Protein AF-W1X0I1-F1 (afdb_monomer)

Solvent-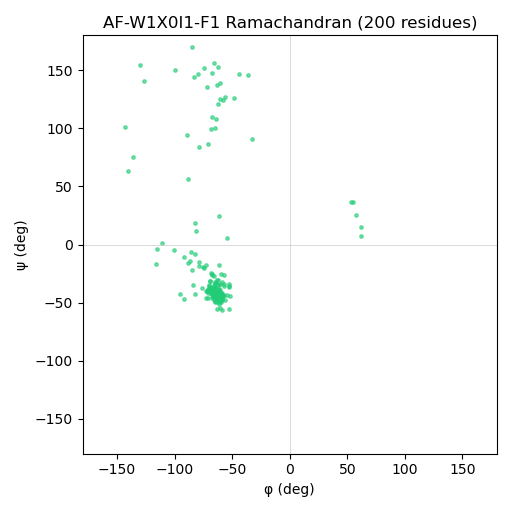accessible surface area (backbone atoms only — not comparable to full-atom values): 11164 Å² total; per-residue (Å²): 122,63,86,81,68,80,55,56,65,70,57,54,51,52,52,50,51,50,52,52,50,53,52,52,51,55,48,55,78,78,44,67,83,75,52,57,61,56,50,55,54,53,53,51,69,68,66,51,61,56,69,51,46,54,48,14,52,53,26,43,74,71,71,36,46,71,63,9,49,55,34,40,52,53,44,51,53,52,52,50,53,50,53,52,51,49,53,54,54,42,67,80,52,81,70,84,76,99,80,83,74,85,46,71,88,67,73,93,43,72,65,55,47,53,49,26,23,51,50,5,28,52,38,26,55,73,71,68,49,61,76,86,49,31,64,59,21,12,52,40,4,32,52,31,43,50,48,23,49,50,34,36,68,78,66,65,39,54,67,74,55,18,37,50,51,22,50,50,54,50,52,58,52,36,60,59,50,20,67,77,69,75,48,68,44,66,75,45,46,57,29,12,47,55,49,52,56,88,58,97,80,80

Secondary structure (DSSP, 8-state):
-GGGT---HHHHHHHHHHHHHHHHHHHHTTS-TTHHHHHHHHHHHHHS-HHHHHHHHHHHHTT-HHHHHHHHHHHHHHHHHHHHHHHHHHHHS-PPPS--------S--HHHHHHHHHHHHHHHHHTT--GGGHHHHHHHHHHHHHHHHHHHHTS---HHHHHHHHHHHHHHHHHHHHHHHTS-HHHHHHHHHHTTS--S--

Sequence (202 aa):
LSVRFGCNEYVGIAIGGFAAMVSAYGFYSHIEQASLVYVLVCCTLFMIPGVPLINAVIDTINNHILSGITRAIRTILIVGSMTLGMAMALYFSPMPAFSFVDIKPHVLSVEQIIGSFMAAASFAVLFNAPVRLLLSIGIGGVLCVFIRNLLAVEFGFSIPGATFVGAAVMSVIYVKVSTWLRTSSTIIIVPSAIALMPGILY

Foldseek 3Di:
DCVPPVDDPVVVVVVVVVVVVVVLVVVCVPDDPVVNVLVLQVVLVVQQPPVLQVVLVVCVVVVVPVSSVVSVVVSCVSNVVSVVVVVVVCVVPPDDDPPDDPLDLDDDDPVLLVVQLVQLLVLLVVVVHPPVCSNVLSVLSSQLVNQLSCCCPVVVDDLVVSLVVSLVVSLVVLVVVCVVVVHDSCSRSVSSSVSSPDGSND

Structure (mmCIF, N/CA/C/O backbone):
data_AF-W1X0I1-F1
#
_entry.id   AF-W1X0I1-F1
#
loop_
_atom_site.group_PDB
_atom_site.id
_atom_site.type_symbol
_atom_site.label_atom_id
_atom_site.label_alt_id
_atom_site.label_comp_id
_atom_site.label_asym_id
_atom_site.label_entity_id
_atom_site.label_seq_id
_atom_site.pdbx_PDB_ins_code
_atom_site.Cartn_x
_atom_site.Cartn_y
_atom_site.Cartn_z
_atom_site.occupancy
_atom_site.B_iso_or_equiv
_atom_site.auth_seq_id
_atom_site.auth_comp_id
_atom_site.auth_asym_id
_atom_site.auth_atom_id
_atom_site.pdbx_PDB_model_num
ATOM 1 N N . LEU A 1 1 ? -9.968 -13.217 10.690 1.00 46.06 1 LEU A N 1
ATOM 2 C CA . LEU A 1 1 ? -9.602 -14.656 10.624 1.00 46.06 1 LEU A CA 1
ATOM 3 C C . LEU A 1 1 ? -8.875 -15.171 11.881 1.00 46.06 1 LEU A C 1
ATOM 5 O O . LEU A 1 1 ? -9.034 -16.341 12.195 1.00 46.06 1 LEU A O 1
ATOM 9 N N . SER A 1 2 ? -8.162 -14.312 12.622 1.00 38.12 2 SER A N 1
ATOM 10 C CA . SER A 1 2 ? -7.366 -14.634 13.828 1.00 38.12 2 SER A CA 1
ATOM 11 C C . SER A 1 2 ? -8.148 -15.309 14.981 1.00 38.12 2 SER A C 1
ATOM 13 O O . SER A 1 2 ? -7.671 -16.253 15.597 1.00 38.12 2 SER A O 1
ATOM 15 N N . VAL A 1 3 ? -9.419 -14.943 15.200 1.00 43.59 3 VAL A N 1
ATOM 16 C CA . VAL A 1 3 ? -10.209 -15.441 16.353 1.00 43.59 3 VAL A CA 1
ATOM 17 C C . VAL A 1 3 ? -10.763 -16.868 16.170 1.00 43.59 3 VAL A C 1
ATOM 19 O O . VAL A 1 3 ? -11.117 -17.518 17.146 1.00 43.59 3 VAL A O 1
ATOM 22 N N . ARG A 1 4 ? -10.837 -17.401 14.939 1.00 47.56 4 ARG A N 1
ATOM 23 C CA . ARG A 1 4 ? -11.484 -18.708 14.675 1.00 47.56 4 ARG A CA 1
ATOM 24 C C . ARG A 1 4 ? -10.567 -19.929 14.804 1.00 47.56 4 ARG A C 1
ATOM 26 O O . ARG A 1 4 ? -11.092 -21.031 14.885 1.00 47.56 4 ARG A O 1
ATOM 33 N N . PHE A 1 5 ? -9.245 -19.749 14.814 1.00 49.59 5 PHE A N 1
ATOM 34 C CA . PHE A 1 5 ? -8.284 -20.863 14.766 1.00 49.59 5 PHE A CA 1
ATOM 35 C C . PHE A 1 5 ? -7.407 -21.022 16.015 1.00 49.59 5 PHE A C 1
ATOM 37 O O . PHE A 1 5 ? -6.636 -21.971 16.076 1.00 49.59 5 PHE A O 1
ATOM 44 N N . GLY A 1 6 ? -7.488 -20.130 17.009 1.00 55.84 6 GLY A N 1
ATOM 45 C CA . GLY A 1 6 ? -6.652 -20.224 18.217 1.00 55.84 6 GLY A CA 1
ATOM 46 C C . GLY A 1 6 ? -5.139 -20.117 17.961 1.00 55.84 6 GLY A C 1
ATOM 47 O O . GLY A 1 6 ? -4.347 -20.311 18.880 1.00 55.84 6 GLY A O 1
ATOM 48 N N . CYS A 1 7 ? -4.716 -19.802 16.732 1.00 55.75 7 CYS A N 1
ATOM 49 C CA . CYS A 1 7 ? -3.320 -19.538 16.414 1.00 55.75 7 CYS A CA 1
ATOM 50 C C . CYS A 1 7 ? -2.897 -18.195 17.002 1.00 55.75 7 CYS A C 1
ATOM 52 O O . CYS A 1 7 ? -3.587 -17.189 16.850 1.00 55.75 7 CYS A O 1
ATOM 54 N N . ASN A 1 8 ? -1.716 -18.182 17.618 1.00 72.75 8 ASN A N 1
ATOM 55 C CA . ASN A 1 8 ? -1.069 -16.957 18.052 1.00 72.75 8 ASN A CA 1
ATOM 56 C C . ASN A 1 8 ? -0.869 -16.024 16.841 1.00 72.75 8 ASN A C 1
ATOM 58 O O . ASN A 1 8 ? -0.264 -16.415 15.841 1.00 72.75 8 ASN A O 1
ATOM 62 N N . GLU A 1 9 ? -1.376 -14.797 16.937 1.00 61.88 9 GLU A N 1
ATOM 63 C CA . GLU A 1 9 ? -1.369 -13.799 15.863 1.00 61.88 9 GLU A CA 1
ATOM 64 C C . GLU A 1 9 ? 0.053 -13.510 15.355 1.00 61.88 9 GLU A C 1
ATOM 66 O O . GLU A 1 9 ? 0.272 -13.370 14.152 1.00 61.88 9 GLU A O 1
ATOM 71 N N . TYR A 1 10 ? 1.046 -13.567 16.249 1.00 65.44 10 TYR A N 1
ATOM 72 C CA . TYR A 1 10 ? 2.463 -13.440 15.900 1.00 65.44 10 TYR A CA 1
ATOM 73 C C . TYR A 1 10 ? 2.972 -14.584 15.009 1.00 65.44 10 TYR A C 1
ATOM 75 O O . TYR A 1 10 ? 3.743 -14.348 14.081 1.00 65.44 10 TYR A O 1
ATOM 83 N N . VAL A 1 11 ? 2.512 -15.817 15.250 1.00 71.69 11 VAL A N 1
ATOM 84 C CA . VAL A 1 11 ? 2.883 -16.993 14.443 1.00 71.69 11 VAL A CA 1
ATOM 85 C C . VAL A 1 11 ? 2.233 -16.914 13.063 1.00 71.69 11 VAL A C 1
ATOM 87 O O . VAL A 1 11 ? 2.878 -17.214 12.061 1.00 71.69 11 VAL A O 1
ATOM 90 N N . GLY A 1 12 ? 0.988 -16.433 12.989 1.00 71.94 12 GLY A N 1
ATOM 91 C CA . GLY A 1 12 ? 0.307 -16.185 11.717 1.00 71.94 12 GLY A CA 1
ATOM 92 C C . GLY A 1 12 ? 1.037 -15.158 10.846 1.00 71.94 12 GLY A C 1
ATOM 93 O O . GLY A 1 12 ? 1.216 -15.389 9.651 1.00 71.94 12 GLY A O 1
ATOM 94 N N . ILE A 1 13 ? 1.519 -14.063 11.445 1.00 70.62 13 ILE A N 1
ATOM 95 C CA . ILE A 1 13 ? 2.305 -13.041 10.737 1.00 70.62 13 ILE A CA 1
ATOM 96 C C . ILE A 1 13 ? 3.645 -13.616 10.256 1.00 70.62 13 ILE A C 1
ATOM 98 O O . ILE A 1 13 ? 4.029 -13.377 9.113 1.00 70.62 13 ILE A O 1
ATOM 102 N N . ALA A 1 14 ? 4.333 -14.410 11.084 1.00 70.94 14 ALA A N 1
ATOM 103 C CA . ALA A 1 14 ? 5.609 -15.025 10.717 1.00 70.94 14 ALA A CA 1
ATOM 104 C C . ALA A 1 14 ? 5.470 -16.015 9.546 1.00 70.94 14 ALA A C 1
ATOM 106 O O . ALA A 1 14 ? 6.240 -15.950 8.589 1.00 70.94 14 ALA A O 1
ATOM 107 N N . ILE A 1 15 ? 4.457 -16.889 9.580 1.00 77.75 15 ILE A N 1
ATOM 108 C CA . ILE A 1 15 ? 4.178 -17.844 8.496 1.00 77.75 15 ILE A 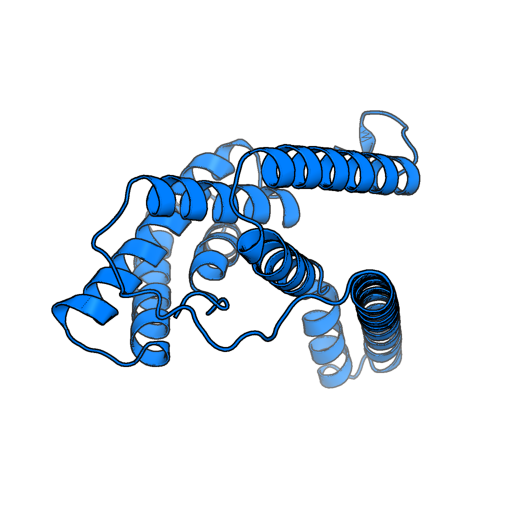CA 1
ATOM 109 C C . ILE A 1 15 ? 3.748 -17.104 7.224 1.00 77.75 15 ILE A C 1
ATOM 111 O O . ILE A 1 15 ? 4.208 -17.445 6.137 1.00 77.75 15 ILE A O 1
ATOM 115 N N . GLY A 1 16 ? 2.910 -16.071 7.353 1.00 76.06 16 GLY A N 1
ATOM 116 C CA . GLY A 1 16 ? 2.497 -15.234 6.227 1.00 76.06 16 GLY A CA 1
ATOM 117 C C . GLY A 1 16 ? 3.679 -14.522 5.566 1.00 76.06 16 GLY A C 1
ATOM 118 O O . GLY A 1 16 ? 3.803 -14.551 4.344 1.00 76.06 16 GLY A O 1
ATOM 119 N N . GLY A 1 17 ? 4.587 -13.955 6.366 1.00 71.62 17 GLY A N 1
ATOM 120 C CA . GLY A 1 17 ? 5.820 -13.339 5.877 1.00 71.62 17 GLY A CA 1
ATOM 121 C C . GLY A 1 17 ? 6.748 -14.344 5.191 1.00 71.62 17 GLY A C 1
ATOM 122 O O . GLY A 1 17 ? 7.262 -14.062 4.111 1.00 71.62 17 GLY A O 1
ATOM 123 N N . PHE A 1 18 ? 6.907 -15.543 5.759 1.00 74.38 18 PHE A N 1
ATOM 124 C CA . PHE A 1 18 ? 7.711 -16.605 5.151 1.00 74.38 18 PHE A CA 1
ATOM 125 C C . PHE A 1 18 ? 7.116 -17.090 3.821 1.00 74.38 18 PHE A C 1
ATOM 127 O O . PHE A 1 18 ? 7.829 -17.189 2.827 1.00 74.38 18 PHE A O 1
ATOM 134 N N . ALA A 1 19 ? 5.801 -17.314 3.761 1.00 80.00 19 ALA A N 1
ATOM 135 C CA . ALA A 1 19 ? 5.105 -17.689 2.531 1.00 80.00 19 ALA A CA 1
ATOM 136 C C . ALA A 1 19 ? 5.184 -16.590 1.453 1.00 80.00 19 ALA A C 1
ATOM 138 O O . ALA A 1 19 ? 5.388 -16.890 0.273 1.00 80.00 19 ALA A O 1
ATOM 139 N N . ALA A 1 20 ? 5.080 -15.317 1.848 1.00 72.81 20 ALA A N 1
ATOM 140 C CA . ALA A 1 20 ? 5.279 -14.180 0.951 1.00 72.81 20 ALA A CA 1
ATOM 141 C C . ALA A 1 20 ? 6.718 -14.132 0.409 1.00 72.81 20 ALA A C 1
ATOM 143 O O . ALA A 1 20 ? 6.921 -13.927 -0.784 1.00 72.81 20 ALA A O 1
ATOM 144 N N . MET A 1 21 ? 7.718 -14.403 1.252 1.00 71.19 21 MET A N 1
ATOM 145 C CA . MET A 1 21 ? 9.116 -14.428 0.824 1.00 71.19 21 MET A CA 1
ATOM 146 C C . MET A 1 21 ? 9.416 -15.601 -0.119 1.00 71.19 21 MET A C 1
ATOM 148 O O . MET A 1 21 ? 10.095 -15.424 -1.127 1.00 71.19 21 MET A O 1
ATOM 152 N N . VAL A 1 22 ? 8.877 -16.791 0.164 1.00 74.00 22 VAL A N 1
ATOM 153 C CA . VAL A 1 22 ? 9.040 -17.977 -0.693 1.00 74.00 22 VAL A CA 1
ATOM 154 C C . VAL A 1 22 ? 8.359 -17.778 -2.047 1.00 74.00 22 VAL A C 1
ATOM 156 O O . VAL A 1 22 ? 8.941 -18.110 -3.077 1.00 74.00 22 VAL A O 1
ATOM 159 N N . SER A 1 23 ? 7.156 -17.198 -2.072 1.00 72.62 23 SER A N 1
ATOM 160 C CA . SER A 1 23 ? 6.474 -16.875 -3.332 1.00 72.62 23 SER A CA 1
ATOM 161 C C . SER A 1 23 ? 7.215 -15.798 -4.129 1.00 72.62 23 SER A C 1
ATOM 163 O O . SER A 1 23 ? 7.391 -15.965 -5.335 1.00 72.62 23 SER A O 1
ATOM 165 N N . ALA A 1 24 ? 7.740 -14.758 -3.473 1.00 67.62 24 ALA A N 1
ATOM 166 C CA . ALA A 1 24 ? 8.581 -13.748 -4.117 1.00 67.62 24 ALA A CA 1
ATOM 167 C C . ALA A 1 24 ? 9.880 -14.344 -4.691 1.00 67.62 24 ALA A C 1
ATOM 169 O O . ALA A 1 24 ? 10.253 -14.039 -5.823 1.00 67.62 24 ALA A O 1
ATOM 170 N N . TYR A 1 25 ? 10.540 -15.244 -3.955 1.00 68.38 25 TYR A N 1
ATOM 171 C CA . TYR A 1 25 ? 11.727 -15.958 -4.432 1.00 68.38 25 TYR A CA 1
ATOM 172 C C . TYR A 1 25 ? 11.408 -16.906 -5.603 1.00 68.38 25 TYR A C 1
ATOM 174 O O . TYR A 1 25 ? 12.183 -17.012 -6.553 1.00 68.38 25 TYR A O 1
ATOM 182 N N . GLY A 1 26 ? 10.235 -17.546 -5.586 1.00 68.81 26 GLY A N 1
ATOM 183 C CA . GLY A 1 26 ? 9.734 -18.337 -6.710 1.00 68.81 26 GLY A CA 1
ATOM 184 C C . GLY A 1 26 ? 9.585 -17.496 -7.980 1.00 68.81 26 GLY A C 1
ATOM 185 O O . GLY A 1 26 ? 10.086 -17.888 -9.033 1.00 68.81 26 GLY A O 1
ATOM 186 N N . PHE A 1 27 ? 8.998 -16.303 -7.868 1.00 65.88 27 PHE A N 1
ATOM 187 C CA . PHE A 1 27 ? 8.897 -15.349 -8.978 1.00 65.88 27 PHE A CA 1
ATOM 188 C C . PHE A 1 27 ? 10.270 -14.847 -9.460 1.00 65.88 27 PHE A C 1
ATOM 190 O O . PHE A 1 27 ? 10.489 -14.765 -10.666 1.00 65.88 27 PHE A O 1
ATOM 197 N N . TYR A 1 28 ? 11.221 -14.605 -8.549 1.00 61.25 28 TYR A N 1
ATOM 198 C CA . TYR A 1 28 ? 12.600 -14.217 -8.886 1.00 61.25 28 TYR A CA 1
ATOM 199 C C . TYR A 1 28 ? 13.328 -15.249 -9.762 1.00 61.25 28 TYR A C 1
ATOM 201 O O . TYR A 1 28 ? 14.142 -14.884 -10.603 1.00 61.25 28 TYR A O 1
ATOM 209 N N . SER A 1 29 ? 13.033 -16.542 -9.602 1.00 64.00 29 SER A N 1
ATOM 210 C CA . SER A 1 29 ? 13.677 -17.589 -10.411 1.00 64.00 29 SER A CA 1
ATOM 211 C C . SER A 1 29 ? 13.202 -17.643 -11.871 1.00 64.00 29 SER A C 1
ATOM 213 O O . SER A 1 29 ? 13.882 -18.244 -12.699 1.00 64.00 29 SER A O 1
ATOM 215 N N . HIS A 1 30 ? 12.053 -17.035 -12.189 1.00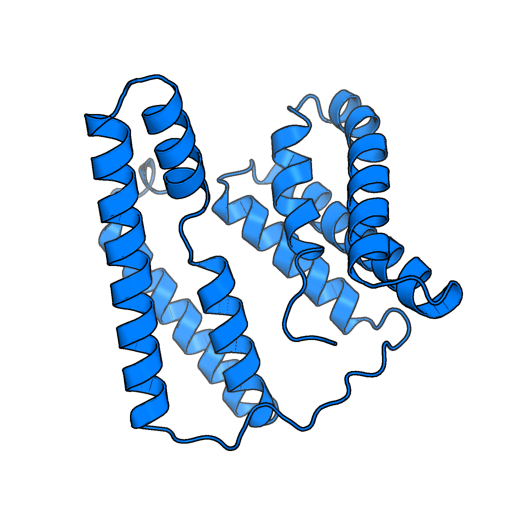 60.69 30 HIS A N 1
ATOM 216 C CA . HIS A 1 30 ? 11.425 -17.109 -13.514 1.00 60.69 30 HIS A CA 1
ATOM 217 C C . HIS A 1 30 ? 11.342 -15.754 -14.245 1.00 60.69 30 HIS A C 1
ATOM 219 O O . HIS A 1 30 ? 11.121 -15.750 -15.454 1.00 60.69 30 HIS A O 1
ATOM 225 N N . ILE A 1 31 ? 11.510 -14.618 -13.553 1.00 58.69 31 ILE A N 1
ATOM 226 C CA . ILE A 1 31 ? 11.367 -13.254 -14.100 1.00 58.69 31 ILE A CA 1
ATOM 227 C C . ILE A 1 31 ? 12.633 -12.428 -13.810 1.00 58.69 31 ILE A C 1
ATOM 229 O O . ILE A 1 31 ? 13.229 -12.555 -12.745 1.00 58.69 31 ILE A O 1
ATOM 233 N N . GLU A 1 32 ? 13.050 -11.606 -14.781 1.00 56.38 32 GLU A N 1
ATOM 234 C CA . GLU A 1 32 ? 14.335 -10.887 -14.843 1.00 56.38 32 GLU A CA 1
ATOM 235 C C . GLU A 1 32 ? 14.813 -10.210 -13.537 1.00 56.38 32 GLU A C 1
ATOM 237 O O . GLU A 1 32 ? 14.048 -9.642 -12.754 1.00 56.38 32 GLU A O 1
ATOM 242 N N . GLN A 1 33 ? 16.141 -10.190 -13.358 1.00 54.50 33 GLN A N 1
ATOM 243 C CA . GLN A 1 33 ? 16.863 -9.795 -12.136 1.00 54.50 33 GLN A CA 1
ATOM 244 C C . GLN A 1 33 ? 16.607 -8.352 -11.663 1.00 54.50 33 GLN A C 1
ATOM 246 O O . GLN A 1 33 ? 16.709 -8.079 -10.466 1.00 54.50 33 GLN A O 1
ATOM 251 N N . ALA A 1 34 ? 16.225 -7.436 -12.560 1.00 55.38 34 ALA A N 1
ATOM 252 C CA . ALA A 1 34 ? 15.891 -6.056 -12.198 1.00 55.38 34 ALA A CA 1
ATOM 253 C C . ALA A 1 34 ? 14.597 -5.960 -11.364 1.00 55.38 34 ALA A C 1
ATOM 255 O O . ALA A 1 34 ? 14.450 -5.037 -10.564 1.00 55.38 34 ALA A O 1
ATOM 256 N N . SER A 1 35 ? 13.684 -6.935 -11.475 1.00 59.31 35 SER A N 1
ATOM 257 C CA . SER A 1 35 ? 12.369 -6.906 -10.823 1.00 59.31 35 SER A CA 1
ATOM 258 C C . SER A 1 35 ? 12.426 -7.009 -9.293 1.00 59.31 35 SER A C 1
ATOM 260 O O . SER A 1 35 ? 11.506 -6.536 -8.624 1.00 59.31 35 SER A O 1
ATOM 262 N N . LEU A 1 36 ? 13.473 -7.610 -8.712 1.00 59.19 36 LEU A N 1
ATOM 263 C CA . LEU A 1 36 ? 13.544 -7.864 -7.265 1.00 59.19 36 LEU A CA 1
ATOM 264 C C . LEU A 1 36 ? 13.527 -6.557 -6.458 1.00 59.19 36 LEU A C 1
ATOM 266 O O . LEU A 1 36 ? 12.823 -6.439 -5.457 1.00 59.19 36 LEU A O 1
ATOM 270 N N . VAL A 1 37 ? 14.280 -5.559 -6.916 1.00 59.47 37 VAL A N 1
ATOM 271 C CA . VAL A 1 37 ? 14.399 -4.270 -6.232 1.00 59.47 37 VAL A CA 1
ATOM 272 C C . VAL A 1 37 ? 13.070 -3.509 -6.278 1.00 59.47 37 VAL A C 1
ATOM 274 O O . VAL A 1 37 ? 12.641 -2.976 -5.253 1.00 59.47 37 VAL A O 1
ATOM 277 N N . TYR A 1 38 ? 12.368 -3.530 -7.418 1.00 62.62 38 TYR A N 1
ATOM 278 C CA . TYR A 1 38 ? 11.031 -2.940 -7.534 1.00 62.62 38 TYR A CA 1
ATOM 279 C C . TYR A 1 38 ? 10.035 -3.608 -6.580 1.00 62.62 38 TYR A C 1
ATOM 281 O O . TYR A 1 38 ? 9.265 -2.923 -5.909 1.00 62.62 38 TYR A O 1
ATOM 289 N N . VAL A 1 39 ? 10.084 -4.936 -6.461 1.00 64.69 39 VAL A N 1
ATOM 290 C CA . VAL A 1 39 ? 9.226 -5.686 -5.535 1.00 64.69 39 VAL A CA 1
ATOM 291 C C . VAL A 1 39 ? 9.539 -5.319 -4.083 1.00 64.69 39 VAL A C 1
ATOM 293 O O . VAL A 1 39 ? 8.617 -5.004 -3.334 1.00 64.69 39 VAL A O 1
ATOM 296 N N . LEU A 1 40 ? 10.814 -5.267 -3.686 1.00 64.12 40 LEU A N 1
ATOM 297 C CA . LEU A 1 40 ? 11.206 -4.909 -2.318 1.00 64.12 40 LEU A CA 1
ATOM 298 C C . LEU A 1 40 ? 10.794 -3.471 -1.943 1.00 64.12 40 LEU A C 1
ATOM 300 O O . LEU A 1 40 ? 10.270 -3.237 -0.850 1.00 64.12 40 LEU A O 1
ATOM 304 N N . VAL A 1 41 ? 10.974 -2.503 -2.848 1.00 66.06 41 VAL A N 1
ATOM 305 C CA . VAL A 1 41 ? 10.569 -1.106 -2.611 1.00 66.06 41 VAL A CA 1
ATOM 306 C C . VAL A 1 41 ? 9.040 -0.970 -2.569 1.00 66.06 41 VAL A C 1
ATOM 308 O O . VAL A 1 41 ? 8.506 -0.322 -1.670 1.00 66.06 41 VAL A O 1
ATOM 311 N N . CYS A 1 42 ? 8.307 -1.635 -3.465 1.00 65.44 42 CYS A N 1
ATOM 312 C CA . CYS A 1 42 ? 6.843 -1.654 -3.420 1.00 65.44 42 CYS A CA 1
ATOM 313 C C . CYS A 1 42 ? 6.316 -2.291 -2.123 1.00 65.44 42 CYS A C 1
ATOM 315 O O . CYS A 1 42 ? 5.443 -1.723 -1.469 1.00 65.44 42 CYS A O 1
ATOM 317 N N . CYS A 1 43 ? 6.867 -3.431 -1.697 1.00 64.62 43 CYS A N 1
ATOM 318 C CA . CYS A 1 43 ? 6.457 -4.097 -0.459 1.00 64.62 43 CYS A CA 1
ATOM 319 C C . CYS A 1 43 ? 6.673 -3.218 0.781 1.00 64.62 43 CYS A C 1
ATOM 321 O O . CYS A 1 43 ? 5.823 -3.196 1.672 1.00 64.62 43 CYS A O 1
ATOM 323 N N . THR A 1 44 ? 7.780 -2.473 0.842 1.00 67.31 44 THR A N 1
ATOM 324 C CA . THR A 1 44 ? 8.061 -1.590 1.983 1.00 67.31 44 THR A CA 1
ATOM 325 C C . THR A 1 44 ? 7.152 -0.370 2.032 1.00 67.31 44 THR A C 1
ATOM 327 O O . THR A 1 44 ? 6.666 -0.062 3.118 1.00 67.31 44 THR A O 1
ATOM 330 N N . LEU A 1 45 ? 6.828 0.258 0.892 1.00 68.81 45 LEU A N 1
ATOM 331 C CA . LEU A 1 45 ? 5.818 1.328 0.822 1.00 68.81 45 LEU A CA 1
ATOM 332 C C . LEU A 1 45 ? 4.479 0.892 1.440 1.00 68.81 45 LEU A C 1
ATOM 334 O O . LEU A 1 45 ? 3.805 1.678 2.105 1.00 68.81 45 LEU A O 1
ATOM 338 N N . PHE A 1 46 ? 4.116 -0.376 1.256 1.00 63.94 46 PHE A N 1
ATOM 339 C CA . PHE A 1 46 ? 2.843 -0.936 1.702 1.00 63.94 46 PHE A CA 1
ATOM 340 C C . PHE A 1 46 ? 2.817 -1.414 3.153 1.00 63.94 46 PHE A C 1
ATOM 342 O O . PHE A 1 46 ? 1.744 -1.505 3.749 1.00 63.94 46 PHE A O 1
ATOM 349 N N . MET A 1 47 ? 3.974 -1.710 3.738 1.00 69.19 47 MET A N 1
ATOM 350 C CA . MET A 1 47 ? 4.059 -2.150 5.128 1.00 69.19 47 MET A CA 1
ATOM 351 C C . MET A 1 47 ? 4.128 -0.983 6.127 1.00 69.19 47 MET A C 1
ATOM 353 O O . MET A 1 47 ? 4.064 -1.208 7.338 1.00 69.19 47 MET A O 1
ATOM 357 N N . ILE A 1 48 ? 4.238 0.261 5.644 1.00 71.69 48 ILE A N 1
ATOM 358 C CA . ILE A 1 48 ? 4.192 1.450 6.496 1.00 71.69 48 ILE A CA 1
ATOM 359 C C . ILE A 1 48 ? 2.809 1.512 7.173 1.00 71.69 48 ILE A C 1
ATOM 361 O O . ILE A 1 48 ? 1.783 1.575 6.490 1.00 71.69 48 ILE A O 1
ATOM 365 N N . PRO A 1 49 ? 2.739 1.512 8.518 1.00 70.19 49 PRO A N 1
ATOM 366 C CA . PRO A 1 49 ? 1.476 1.502 9.250 1.00 70.19 49 PRO A CA 1
ATOM 367 C C . PRO A 1 49 ? 0.751 2.855 9.134 1.00 70.19 49 PRO A C 1
ATOM 369 O O . PRO A 1 49 ? 0.866 3.717 10.006 1.00 70.19 49 PRO A O 1
ATOM 372 N N . GLY A 1 50 ? -0.039 3.030 8.069 1.00 74.12 50 GLY A N 1
ATOM 373 C CA . GLY A 1 50 ? -0.739 4.284 7.767 1.00 74.12 50 GLY A CA 1
ATOM 374 C C . GLY A 1 50 ? -1.844 4.650 8.766 1.00 74.12 50 GLY A C 1
ATOM 375 O O . GLY A 1 50 ? -1.889 5.779 9.244 1.00 74.12 50 GLY A O 1
ATOM 376 N N . VAL A 1 51 ? -2.710 3.699 9.145 1.00 78.31 51 VAL A N 1
ATOM 377 C CA . VAL A 1 51 ? -3.818 3.958 10.093 1.00 78.31 51 VAL A CA 1
ATOM 378 C C . VAL A 1 51 ? -3.306 4.397 11.476 1.00 78.31 51 VAL A C 1
ATOM 380 O O . VAL A 1 51 ? -3.797 5.402 11.991 1.00 78.31 51 VAL A O 1
ATOM 383 N N . PRO A 1 52 ? -2.302 3.730 12.084 1.00 79.19 52 PRO A N 1
ATOM 384 C CA . PRO A 1 52 ? -1.694 4.215 13.321 1.00 79.19 52 PRO A CA 1
ATOM 385 C C . PRO A 1 52 ? -1.048 5.600 13.197 1.00 79.19 52 PRO A C 1
ATOM 387 O O . PRO A 1 52 ? -1.106 6.358 14.160 1.00 79.19 52 PRO A O 1
ATOM 390 N N . LEU A 1 53 ? -0.476 5.943 12.037 1.00 78.38 53 LEU A N 1
ATOM 391 C CA . LEU A 1 53 ? 0.169 7.239 11.804 1.00 78.38 53 LEU A CA 1
ATOM 392 C C . LEU A 1 53 ? -0.854 8.378 11.683 1.00 78.38 53 LEU A C 1
ATOM 394 O O . LEU A 1 53 ? -0.707 9.400 12.347 1.00 78.38 53 LEU A O 1
ATOM 398 N N . ILE A 1 54 ? -1.931 8.178 10.915 1.00 82.19 54 ILE A N 1
ATOM 399 C CA . ILE A 1 54 ? -3.050 9.134 10.824 1.00 82.19 54 ILE A CA 1
ATOM 400 C C . ILE A 1 54 ? -3.655 9.360 12.211 1.00 82.19 54 ILE A C 1
ATOM 402 O O . ILE A 1 54 ? -3.847 10.495 12.642 1.00 82.19 54 ILE A O 1
ATOM 406 N N . ASN A 1 55 ? -3.903 8.270 12.935 1.00 81.25 55 ASN A N 1
ATOM 407 C CA . ASN A 1 55 ? -4.468 8.339 14.271 1.00 81.25 55 ASN A CA 1
ATOM 408 C C . ASN A 1 55 ? -3.523 9.011 15.276 1.00 81.25 55 ASN A C 1
ATOM 410 O O . ASN A 1 55 ? -4.001 9.743 16.133 1.00 81.25 55 ASN A O 1
ATOM 414 N N . ALA A 1 56 ? -2.204 8.826 15.155 1.00 83.38 56 ALA A N 1
ATOM 415 C CA . ALA A 1 56 ? -1.237 9.538 15.985 1.00 83.38 56 ALA A CA 1
ATOM 416 C C . ALA A 1 56 ? -1.359 11.060 15.807 1.00 83.38 56 ALA A C 1
ATOM 418 O O . ALA A 1 56 ? -1.409 11.786 16.796 1.00 83.38 56 ALA A O 1
ATOM 419 N N . VAL A 1 57 ? -1.485 11.534 14.561 1.00 84.81 57 VAL A N 1
ATOM 420 C CA . VAL A 1 57 ? -1.669 12.962 14.256 1.00 84.81 57 VAL A CA 1
ATOM 421 C C . VAL A 1 57 ? -3.000 13.476 14.810 1.00 84.81 57 VAL A C 1
ATOM 423 O O . VAL A 1 57 ? -3.017 14.478 15.523 1.00 84.81 57 VAL A O 1
ATOM 426 N N . ILE A 1 58 ? -4.105 12.769 14.557 1.00 86.31 58 ILE A N 1
ATOM 427 C CA . ILE A 1 58 ? -5.436 13.147 15.064 1.00 86.31 58 ILE A CA 1
ATOM 428 C C . ILE A 1 58 ? -5.439 13.227 16.597 1.00 86.31 58 ILE A C 1
ATOM 430 O O . ILE A 1 58 ? -5.948 14.195 17.160 1.00 86.31 58 ILE A O 1
ATOM 434 N N . ASP A 1 59 ? -4.835 12.251 17.276 1.00 88.38 59 ASP A N 1
ATOM 435 C CA . ASP A 1 59 ? -4.753 12.227 18.737 1.00 88.38 59 ASP A CA 1
ATOM 436 C C . ASP A 1 59 ? -3.880 13.371 19.275 1.00 88.38 59 ASP A C 1
ATOM 438 O O . ASP A 1 59 ? -4.239 13.987 20.277 1.00 88.38 59 ASP A O 1
ATOM 442 N N . THR A 1 60 ? -2.783 13.732 18.597 1.00 86.56 60 THR A N 1
ATOM 443 C CA . THR A 1 60 ? -1.997 14.918 18.986 1.00 86.56 60 THR A CA 1
ATOM 444 C C . THR A 1 60 ? -2.758 16.236 18.798 1.00 86.56 60 THR A C 1
ATOM 446 O O . THR A 1 60 ? -2.654 17.109 19.656 1.00 86.56 60 THR A O 1
ATOM 449 N N . ILE A 1 61 ? -3.562 16.371 17.735 1.00 89.25 61 ILE A N 1
ATOM 450 C CA . ILE A 1 61 ? -4.382 17.568 17.467 1.00 89.25 61 ILE A CA 1
ATOM 451 C C . ILE A 1 61 ? -5.534 17.686 18.475 1.00 89.25 61 ILE A C 1
ATOM 453 O O . ILE A 1 61 ? -5.838 18.780 18.945 1.00 89.25 61 ILE A O 1
ATOM 457 N N . ASN A 1 62 ? -6.144 16.562 18.856 1.00 89.75 62 ASN A N 1
ATOM 458 C CA . ASN A 1 62 ? -7.269 16.512 19.794 1.00 89.75 62 ASN A CA 1
ATOM 459 C C . ASN A 1 62 ? -6.844 16.560 21.278 1.00 89.75 62 ASN A C 1
ATOM 461 O O . ASN A 1 62 ? -7.625 16.186 22.149 1.00 89.75 62 ASN A O 1
ATOM 465 N N . ASN A 1 63 ? -5.622 17.012 21.588 1.00 87.06 63 ASN A N 1
ATOM 466 C CA . ASN A 1 63 ? -5.042 17.061 22.940 1.00 87.06 63 ASN A CA 1
ATOM 467 C C . ASN A 1 63 ? -4.873 15.695 23.644 1.00 87.06 63 ASN A C 1
ATOM 469 O O . ASN A 1 63 ? -4.581 15.638 24.839 1.00 87.06 63 ASN A O 1
ATOM 473 N N . HIS A 1 64 ? -4.951 14.576 22.920 1.00 86.81 64 HIS A N 1
ATOM 474 C CA . HIS A 1 64 ? -4.598 13.242 23.418 1.00 86.81 64 HIS A CA 1
ATOM 475 C C . HIS A 1 64 ? -3.105 12.944 23.190 1.00 86.81 64 HIS A C 1
ATOM 477 O O . HIS A 1 64 ? -2.729 11.937 22.586 1.00 86.81 64 HIS A O 1
ATOM 483 N N . ILE A 1 65 ? -2.235 13.816 23.708 1.00 84.50 65 ILE A N 1
ATOM 484 C CA . ILE A 1 65 ? -0.787 13.814 23.437 1.00 84.50 65 ILE A CA 1
ATOM 485 C C . ILE A 1 65 ? -0.126 12.469 23.790 1.00 84.50 65 ILE A C 1
ATOM 487 O O . ILE A 1 65 ? 0.649 11.937 23.002 1.00 84.50 65 ILE A O 1
ATOM 491 N N . LEU A 1 66 ? -0.471 11.866 24.934 1.00 86.38 66 LEU A N 1
ATOM 492 C CA . LEU A 1 66 ? 0.081 10.569 25.360 1.00 86.38 66 LEU A CA 1
ATOM 493 C C . LEU A 1 66 ? -0.304 9.418 24.411 1.00 86.38 66 LEU A C 1
ATOM 495 O O . LEU A 1 66 ? 0.530 8.569 24.084 1.00 86.38 66 LEU A O 1
ATOM 499 N N . SER A 1 67 ? -1.552 9.390 23.931 1.00 86.19 67 SER A N 1
ATOM 500 C CA . SER A 1 67 ? -2.009 8.376 22.968 1.00 86.19 67 SER A CA 1
ATOM 501 C C . SER A 1 67 ? -1.387 8.598 21.586 1.00 86.19 67 SER A C 1
ATOM 503 O O . SER A 1 67 ? -0.925 7.651 20.946 1.00 86.19 67 SER A O 1
ATOM 505 N N . GLY A 1 68 ? -1.275 9.862 21.171 1.00 85.19 68 GLY A N 1
ATOM 506 C CA . GLY A 1 68 ? -0.611 10.249 19.932 1.00 85.19 68 GLY A CA 1
ATOM 507 C C . GLY A 1 68 ? 0.870 9.860 19.910 1.00 85.19 68 GLY A C 1
ATOM 508 O O . GLY A 1 68 ? 1.318 9.201 18.972 1.00 85.19 68 GLY A O 1
ATOM 509 N N . ILE A 1 69 ? 1.621 10.169 20.974 1.00 88.81 69 ILE A N 1
ATOM 510 C CA . ILE A 1 69 ? 3.053 9.845 21.088 1.00 88.81 69 ILE A CA 1
ATOM 511 C C . ILE A 1 69 ? 3.287 8.330 21.107 1.00 88.81 69 ILE A C 1
ATOM 513 O O . ILE A 1 69 ? 4.177 7.838 20.415 1.00 88.81 69 ILE A O 1
ATOM 517 N N . THR A 1 70 ? 2.489 7.563 21.855 1.00 87.44 70 THR A N 1
ATOM 518 C CA . THR A 1 70 ? 2.646 6.096 21.905 1.00 87.44 70 THR A CA 1
ATOM 519 C C . THR A 1 70 ? 2.390 5.441 20.546 1.00 87.44 70 THR A C 1
ATOM 521 O O . THR A 1 70 ? 3.139 4.546 20.141 1.00 87.44 70 THR A O 1
ATOM 524 N N . ARG A 1 71 ? 1.389 5.920 19.795 1.00 85.69 71 ARG A N 1
ATOM 525 C CA . ARG A 1 71 ? 1.144 5.489 18.410 1.00 85.69 71 ARG A CA 1
ATOM 526 C C . ARG A 1 71 ? 2.293 5.898 17.485 1.00 85.69 71 ARG A C 1
ATOM 528 O O . ARG A 1 71 ? 2.779 5.047 16.742 1.00 85.69 71 ARG A O 1
ATOM 535 N N . ALA A 1 72 ? 2.787 7.132 17.589 1.00 83.38 72 ALA A N 1
ATOM 536 C CA . ALA A 1 72 ? 3.910 7.625 16.792 1.00 83.38 72 ALA A CA 1
ATOM 537 C C . ALA A 1 72 ? 5.191 6.800 17.016 1.00 83.38 72 ALA A C 1
ATOM 539 O O . ALA A 1 72 ? 5.776 6.306 16.051 1.00 83.38 72 ALA A O 1
ATOM 540 N N . ILE A 1 73 ? 5.583 6.554 18.271 1.00 88.88 73 ILE A N 1
ATOM 541 C CA . ILE A 1 73 ? 6.763 5.736 18.604 1.00 88.88 73 ILE A CA 1
ATOM 542 C C . ILE A 1 73 ? 6.625 4.331 18.016 1.00 88.88 73 ILE A C 1
ATOM 544 O O . ILE A 1 73 ? 7.562 3.830 17.397 1.00 88.88 73 ILE A O 1
ATOM 548 N N . ARG A 1 74 ? 5.447 3.707 18.138 1.00 83.81 74 ARG A N 1
ATOM 549 C CA . ARG A 1 74 ? 5.203 2.382 17.556 1.00 83.81 74 ARG A CA 1
ATOM 550 C C . ARG A 1 74 ? 5.397 2.388 16.039 1.00 83.81 74 ARG A C 1
ATOM 552 O O . ARG A 1 74 ? 6.018 1.469 15.513 1.00 83.81 74 ARG A O 1
ATOM 559 N N . THR A 1 75 ? 4.907 3.414 15.342 1.00 84.06 75 THR A N 1
ATOM 560 C CA . THR A 1 75 ? 5.111 3.534 13.889 1.00 84.06 75 THR A CA 1
ATOM 561 C C . THR A 1 75 ? 6.572 3.766 13.517 1.00 84.06 75 THR A C 1
ATOM 563 O O . THR A 1 75 ? 7.059 3.112 12.600 1.00 84.06 75 THR A O 1
ATOM 566 N N . ILE A 1 76 ? 7.294 4.611 14.259 1.00 85.06 76 ILE A N 1
ATOM 567 C CA . ILE A 1 76 ? 8.716 4.894 14.022 1.00 85.06 76 ILE A CA 1
ATOM 568 C C . ILE A 1 76 ? 9.567 3.644 14.256 1.00 85.06 76 ILE A C 1
ATOM 570 O O . ILE A 1 76 ? 10.450 3.361 13.455 1.00 85.06 76 ILE A O 1
ATOM 574 N N . LEU A 1 77 ? 9.284 2.860 15.302 1.00 86.00 77 LEU A N 1
ATOM 575 C CA . LEU A 1 77 ? 9.988 1.602 15.564 1.00 86.00 77 LEU A CA 1
ATOM 576 C C . LEU A 1 77 ? 9.749 0.571 14.455 1.00 86.00 77 LEU A C 1
ATOM 578 O O . LEU A 1 77 ? 10.695 -0.089 14.033 1.00 86.00 77 LEU A O 1
ATOM 582 N N . ILE A 1 78 ? 8.516 0.458 13.949 1.00 84.25 78 ILE A N 1
ATOM 583 C CA . ILE A 1 78 ? 8.204 -0.429 12.819 1.00 84.25 78 ILE A CA 1
ATOM 584 C C . ILE A 1 78 ? 8.968 0.031 11.574 1.00 84.25 78 ILE A C 1
ATOM 586 O O . ILE A 1 78 ? 9.754 -0.743 11.034 1.00 84.25 78 ILE A O 1
ATOM 590 N N . VAL A 1 79 ? 8.812 1.294 11.166 1.00 83.25 79 VAL A N 1
ATOM 591 C CA . VAL A 1 79 ? 9.482 1.838 9.973 1.00 83.25 79 VAL A CA 1
ATOM 592 C C . VAL A 1 79 ? 11.005 1.737 10.104 1.00 83.25 79 VAL A C 1
ATOM 594 O O . VAL A 1 79 ? 11.658 1.295 9.166 1.00 83.25 79 VAL A O 1
ATOM 597 N N . GLY A 1 80 ? 11.566 2.050 11.273 1.00 83.44 80 GLY A N 1
ATOM 598 C CA . GLY A 1 80 ? 12.997 1.929 11.555 1.00 83.44 80 GLY A CA 1
ATOM 599 C C . GLY A 1 80 ? 13.506 0.487 11.499 1.00 83.44 80 GLY A C 1
ATOM 600 O O . GLY A 1 80 ? 14.547 0.223 10.908 1.00 83.44 80 GLY A O 1
ATOM 601 N N . SER A 1 81 ? 12.762 -0.473 12.056 1.00 83.81 81 SER A N 1
ATOM 602 C CA . SER A 1 81 ? 13.132 -1.893 11.970 1.00 83.81 81 SER A CA 1
ATOM 603 C C . SER A 1 81 ? 13.118 -2.406 10.526 1.00 83.81 81 SER A C 1
ATOM 605 O O . SER A 1 81 ? 13.997 -3.168 10.124 1.00 83.81 81 SER A O 1
ATOM 607 N N . MET A 1 82 ? 12.161 -1.937 9.724 1.00 82.44 82 MET A N 1
ATOM 608 C CA . MET A 1 82 ? 12.030 -2.307 8.322 1.00 82.44 82 MET A CA 1
ATOM 609 C C . MET A 1 82 ? 13.130 -1.716 7.445 1.00 82.44 82 MET A C 1
ATOM 611 O O . MET A 1 82 ? 13.707 -2.436 6.631 1.00 82.44 82 MET A O 1
ATOM 615 N N . THR A 1 83 ? 13.438 -0.426 7.609 1.00 81.75 83 THR A N 1
ATOM 616 C CA . THR A 1 83 ? 14.506 0.232 6.846 1.00 81.75 83 THR A CA 1
ATOM 617 C C . THR A 1 83 ? 15.864 -0.371 7.174 1.00 81.75 83 THR A C 1
ATOM 619 O O . THR A 1 83 ? 16.633 -0.633 6.254 1.00 81.75 83 THR A O 1
ATOM 622 N N . LEU A 1 84 ? 16.138 -0.677 8.448 1.00 82.00 84 LEU A N 1
ATOM 623 C CA . LEU A 1 84 ? 17.353 -1.387 8.853 1.00 82.00 84 LEU A CA 1
ATOM 624 C C . LEU A 1 84 ? 17.415 -2.800 8.257 1.00 82.00 84 LEU A C 1
ATOM 626 O O . LEU A 1 84 ? 18.454 -3.186 7.725 1.00 82.00 84 LEU A O 1
ATOM 630 N N . GLY A 1 85 ? 16.310 -3.552 8.292 1.00 81.00 85 GLY A N 1
ATOM 631 C CA . GLY A 1 85 ? 16.238 -4.887 7.693 1.00 81.00 85 GLY A CA 1
ATOM 632 C C . GLY A 1 85 ? 16.514 -4.871 6.187 1.00 81.00 85 GLY A C 1
ATOM 633 O O . GLY A 1 85 ? 17.296 -5.682 5.690 1.00 81.00 85 GLY A O 1
ATOM 634 N N . MET A 1 86 ? 15.937 -3.910 5.464 1.00 73.88 86 MET A N 1
ATOM 635 C CA . MET A 1 86 ? 16.152 -3.769 4.024 1.00 73.88 86 MET A CA 1
ATOM 636 C C . MET A 1 86 ? 17.552 -3.246 3.684 1.00 73.88 86 MET A C 1
ATOM 638 O O . MET A 1 86 ? 18.178 -3.761 2.761 1.00 73.88 86 MET A O 1
ATOM 642 N N . ALA A 1 87 ? 18.081 -2.283 4.445 1.00 76.56 87 ALA A N 1
ATOM 643 C CA . ALA A 1 87 ? 19.452 -1.802 4.280 1.00 76.56 87 ALA A CA 1
ATOM 644 C C . ALA A 1 87 ? 20.470 -2.937 4.471 1.00 76.56 87 ALA A C 1
ATOM 646 O O . ALA A 1 87 ? 21.399 -3.070 3.677 1.00 76.56 87 ALA A O 1
ATOM 647 N N . MET A 1 88 ? 20.255 -3.801 5.470 1.00 77.75 88 MET A N 1
ATOM 648 C CA . MET A 1 88 ? 21.096 -4.975 5.704 1.00 77.75 88 MET A CA 1
ATOM 649 C C . MET A 1 88 ? 20.980 -6.002 4.565 1.00 77.75 88 MET A C 1
ATOM 651 O O . MET A 1 88 ? 21.987 -6.547 4.123 1.00 77.75 88 MET A O 1
ATOM 655 N N . ALA A 1 89 ? 19.775 -6.235 4.036 1.00 74.56 89 ALA A N 1
ATOM 656 C CA . ALA A 1 89 ? 19.568 -7.139 2.900 1.00 74.56 89 ALA A CA 1
ATOM 657 C C . ALA A 1 89 ? 20.271 -6.649 1.618 1.00 74.56 89 ALA A C 1
ATOM 659 O O . ALA A 1 89 ? 20.932 -7.433 0.932 1.00 74.56 89 ALA A O 1
ATOM 660 N N . LEU A 1 90 ? 20.179 -5.348 1.324 1.00 71.00 90 LEU A N 1
ATOM 661 C CA . LEU A 1 90 ? 20.851 -4.725 0.179 1.00 71.00 90 LEU A CA 1
ATOM 662 C C . LEU A 1 90 ? 22.377 -4.677 0.356 1.00 71.00 90 LEU A C 1
ATOM 664 O O . LEU A 1 90 ? 23.104 -4.797 -0.625 1.00 71.00 90 LEU A O 1
ATOM 668 N N . TYR A 1 91 ? 22.873 -4.565 1.592 1.00 73.81 91 TYR A N 1
ATOM 669 C CA . TYR A 1 91 ? 24.308 -4.614 1.885 1.00 73.81 91 TYR A CA 1
ATOM 670 C C . TYR A 1 91 ? 24.937 -5.966 1.511 1.00 73.81 91 TYR A C 1
ATOM 672 O O . TYR A 1 91 ? 26.017 -6.002 0.926 1.00 73.81 91 TYR A O 1
ATOM 680 N N . PHE A 1 92 ? 24.254 -7.080 1.796 1.00 72.69 92 PHE A N 1
ATOM 681 C CA . PHE A 1 92 ? 24.736 -8.420 1.432 1.00 72.69 92 PHE A CA 1
ATOM 682 C C . PHE A 1 92 ? 24.514 -8.786 -0.043 1.00 72.69 92 PHE A C 1
ATOM 684 O O . PHE A 1 92 ? 25.112 -9.746 -0.526 1.00 72.69 92 PHE A O 1
ATOM 691 N N . SER A 1 93 ? 23.673 -8.042 -0.766 1.00 64.25 93 SER A N 1
ATOM 692 C CA . SER A 1 93 ? 23.373 -8.275 -2.183 1.00 64.25 93 SER A CA 1
ATOM 693 C C . SER A 1 93 ? 23.372 -6.959 -2.979 1.00 64.25 93 SER A C 1
ATOM 695 O O . SER A 1 93 ? 22.310 -6.432 -3.317 1.00 64.25 93 SER A O 1
ATOM 697 N N . PRO A 1 94 ? 24.557 -6.394 -3.280 1.00 58.75 94 PRO A N 1
ATOM 698 C CA . PRO A 1 94 ? 24.657 -5.143 -4.022 1.00 58.75 94 PRO A CA 1
ATOM 699 C C . PRO A 1 94 ? 24.188 -5.337 -5.473 1.00 58.75 94 PRO A C 1
ATOM 701 O O . PRO A 1 94 ? 24.853 -5.988 -6.275 1.00 58.75 94 PRO A O 1
ATOM 704 N N . MET A 1 95 ? 23.034 -4.759 -5.807 1.00 56.66 95 MET A N 1
ATOM 705 C CA . MET A 1 95 ? 22.504 -4.668 -7.173 1.00 56.66 95 MET A CA 1
ATOM 706 C C . MET A 1 95 ? 22.785 -3.271 -7.766 1.00 56.66 95 MET A C 1
ATOM 708 O O . MET A 1 95 ? 22.847 -2.294 -7.013 1.00 56.66 95 MET A O 1
ATOM 712 N N . PRO A 1 96 ? 22.957 -3.147 -9.098 1.00 52.31 96 PRO A N 1
ATOM 713 C CA . PRO A 1 96 ? 23.218 -1.870 -9.759 1.00 52.31 96 PRO A CA 1
ATOM 714 C C . PRO A 1 96 ? 22.027 -0.898 -9.668 1.00 52.31 96 PRO A C 1
ATOM 716 O O . PRO A 1 96 ? 20.881 -1.289 -9.463 1.00 52.31 96 PRO A O 1
ATOM 719 N N . ALA A 1 97 ? 22.344 0.393 -9.787 1.00 50.16 97 ALA A N 1
ATOM 720 C CA . ALA A 1 97 ? 21.497 1.533 -9.445 1.00 50.16 97 ALA A CA 1
ATOM 721 C C . ALA A 1 97 ? 20.178 1.667 -10.240 1.00 50.16 97 ALA A C 1
ATOM 723 O O . ALA A 1 97 ? 20.077 1.309 -11.410 1.00 50.16 97 ALA A O 1
ATOM 724 N N . PHE A 1 98 ? 19.205 2.301 -9.574 1.00 52.78 98 PHE A N 1
ATOM 725 C CA . PHE A 1 98 ? 17.808 2.604 -9.935 1.00 52.78 98 PHE A CA 1
ATOM 726 C C . PHE A 1 98 ? 17.571 3.502 -11.176 1.00 52.78 98 PHE A C 1
ATOM 728 O O . PHE A 1 98 ? 16.554 4.190 -11.237 1.00 52.78 98 PHE A O 1
ATOM 735 N N . SER A 1 99 ? 18.491 3.583 -12.139 1.00 39.81 99 SER A N 1
ATOM 736 C CA . SER A 1 99 ? 18.508 4.699 -13.102 1.00 39.81 99 SER A CA 1
ATOM 737 C C . SER A 1 99 ? 18.154 4.376 -14.555 1.00 39.81 99 SER A C 1
ATOM 739 O O . SER A 1 99 ? 18.187 5.294 -15.367 1.00 39.81 99 SER A O 1
ATOM 741 N N . PHE A 1 100 ? 17.815 3.137 -14.927 1.00 38.22 100 PHE A N 1
ATOM 742 C CA . PHE A 1 100 ? 17.633 2.801 -16.349 1.00 38.22 100 PHE A CA 1
ATOM 743 C C . PHE A 1 100 ? 16.467 1.856 -16.627 1.00 38.22 100 PHE A C 1
ATOM 745 O O . PHE A 1 100 ? 16.673 0.764 -17.143 1.00 38.22 100 PHE A O 1
ATOM 752 N N . VAL A 1 101 ? 15.238 2.282 -16.339 1.00 42.72 101 VAL A N 1
ATOM 753 C CA . VAL A 1 101 ? 14.075 1.755 -17.065 1.00 42.72 101 VAL A CA 1
ATOM 754 C C . VAL A 1 101 ? 13.085 2.899 -17.267 1.00 42.72 101 VAL A C 1
ATOM 756 O O . VAL A 1 101 ? 12.363 3.267 -16.346 1.00 42.72 101 VAL A O 1
ATOM 759 N N . ASP A 1 102 ? 13.073 3.467 -18.474 1.00 40.72 102 ASP A N 1
ATOM 760 C CA . ASP A 1 102 ? 11.949 4.264 -18.971 1.00 40.72 102 ASP A CA 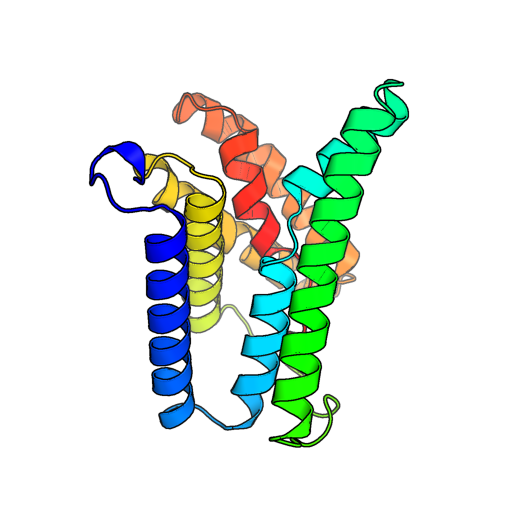1
ATOM 761 C C . ASP A 1 102 ? 10.768 3.306 -19.176 1.00 40.72 102 ASP A C 1
ATOM 763 O O . ASP A 1 102 ? 10.709 2.591 -20.187 1.00 40.72 102 ASP A O 1
ATOM 767 N N . ILE A 1 103 ? 9.826 3.251 -18.230 1.00 49.06 103 ILE A N 1
ATOM 768 C CA . ILE A 1 103 ? 8.581 2.513 -18.436 1.00 49.06 103 ILE A CA 1
ATOM 769 C C . ILE A 1 103 ? 7.707 3.421 -19.291 1.00 49.06 103 ILE A C 1
ATOM 771 O O . ILE A 1 103 ? 6.859 4.169 -18.827 1.00 49.06 103 ILE A O 1
ATOM 775 N N . LYS A 1 104 ? 7.918 3.357 -20.609 1.00 46.19 104 LYS A N 1
ATOM 776 C CA . LYS A 1 104 ? 6.998 3.989 -21.553 1.00 46.19 104 LYS A CA 1
ATOM 777 C C . LYS A 1 104 ? 5.574 3.575 -21.172 1.00 46.19 104 LYS A C 1
ATOM 779 O O . LYS A 1 104 ? 5.314 2.369 -21.108 1.00 46.19 104 LYS A O 1
ATOM 784 N N . PRO A 1 105 ? 4.653 4.527 -20.961 1.00 48.69 105 PRO A N 1
ATOM 785 C CA . PRO A 1 105 ? 3.285 4.195 -20.631 1.00 48.69 105 PRO A CA 1
ATOM 786 C C . PRO A 1 105 ? 2.688 3.480 -21.841 1.00 48.69 105 PRO A C 1
ATOM 788 O O . PRO A 1 105 ? 2.391 4.079 -22.874 1.00 48.69 105 PRO A O 1
ATOM 791 N N . HIS A 1 106 ? 2.631 2.155 -21.764 1.00 53.41 106 HIS A N 1
ATOM 792 C CA . HIS A 1 106 ? 1.954 1.345 -22.756 1.00 53.41 106 HIS A CA 1
ATOM 793 C C . HIS A 1 106 ? 0.465 1.312 -22.428 1.00 53.41 106 HIS A C 1
ATOM 795 O O . HIS A 1 106 ? 0.043 1.334 -21.266 1.00 53.41 106 HIS A O 1
ATOM 801 N N . VAL A 1 107 ? -0.322 1.299 -23.504 1.00 56.88 107 VAL A N 1
ATOM 802 C CA . VAL A 1 107 ? -1.745 0.956 -23.534 1.00 56.88 107 VAL A CA 1
ATOM 803 C C . VAL A 1 107 ? -2.057 -0.170 -22.552 1.00 56.88 107 VAL A C 1
ATOM 805 O O . VAL A 1 107 ? -1.217 -1.038 -22.359 1.00 56.88 107 VAL A O 1
ATOM 808 N N . LEU A 1 108 ? -3.252 -0.148 -21.947 1.00 59.47 108 LEU A N 1
ATOM 809 C CA . LEU A 1 108 ? -3.769 -1.170 -21.025 1.00 59.47 108 LEU A CA 1
ATOM 810 C C . LEU A 1 108 ? -3.285 -2.596 -21.359 1.00 59.47 108 LEU A C 1
ATOM 812 O O . LEU A 1 108 ? -3.930 -3.330 -22.110 1.00 59.47 108 LEU A O 1
ATOM 816 N N . SER A 1 109 ? -2.163 -3.003 -20.773 1.00 65.50 109 SER A N 1
ATOM 817 C CA . SER A 1 109 ? -1.661 -4.362 -20.916 1.00 65.50 109 SER A CA 1
ATOM 818 C C . SER A 1 109 ? -2.436 -5.265 -19.967 1.00 65.50 109 SER A C 1
ATOM 820 O O . SER A 1 109 ? -2.793 -4.866 -18.855 1.00 65.50 109 SER A O 1
ATOM 822 N N . VAL A 1 110 ? -2.657 -6.514 -20.375 1.00 73.44 110 VAL A N 1
ATOM 823 C CA . VAL A 1 110 ? -3.323 -7.533 -19.544 1.00 73.44 110 VAL A CA 1
ATOM 824 C C . VAL A 1 110 ? -2.646 -7.653 -18.169 1.00 73.44 110 VAL A C 1
ATOM 826 O O . VAL A 1 110 ? -3.318 -7.782 -17.148 1.00 73.44 110 VAL A O 1
ATOM 829 N N . GLU A 1 111 ? -1.323 -7.493 -18.126 1.00 71.88 111 GLU A N 1
ATOM 830 C CA . GLU A 1 111 ? -0.520 -7.493 -16.900 1.00 71.88 111 GLU A CA 1
ATOM 831 C C . GLU A 1 111 ? -0.883 -6.357 -15.931 1.00 71.88 111 GLU A C 1
ATOM 833 O O . GLU A 1 111 ? -0.981 -6.586 -14.727 1.00 71.88 111 GLU A O 1
ATOM 838 N N . GLN A 1 112 ? -1.164 -5.147 -16.430 1.00 73.56 112 GLN A N 1
ATOM 839 C CA . GLN A 1 112 ? -1.574 -4.018 -15.586 1.00 73.56 112 GLN A CA 1
ATOM 840 C C . GLN A 1 112 ? -2.978 -4.216 -15.013 1.00 73.56 112 GLN A C 1
ATOM 842 O O . GLN A 1 112 ? -3.241 -3.827 -13.873 1.00 73.56 112 GLN A O 1
ATOM 847 N N . ILE A 1 113 ? -3.883 -4.836 -15.774 1.00 79.12 113 ILE A N 1
ATOM 848 C CA . ILE A 1 113 ? -5.239 -5.148 -15.306 1.00 79.12 113 ILE A CA 1
ATOM 849 C C . ILE A 1 113 ? -5.165 -6.168 -14.165 1.00 79.12 113 ILE A C 1
ATOM 851 O O . ILE A 1 113 ? -5.749 -5.952 -13.104 1.00 79.12 113 ILE A O 1
ATOM 855 N N . ILE A 1 114 ? -4.393 -7.241 -14.347 1.00 81.69 114 ILE A N 1
ATOM 856 C CA . ILE A 1 114 ? -4.211 -8.270 -13.317 1.00 81.69 114 ILE A CA 1
ATOM 857 C C . ILE A 1 114 ? -3.491 -7.682 -12.095 1.00 81.69 114 ILE A C 1
ATOM 859 O O . ILE A 1 114 ? -3.933 -7.890 -10.964 1.00 81.69 114 ILE A O 1
ATOM 863 N N . GLY A 1 115 ? -2.431 -6.897 -12.308 1.00 77.44 115 GLY A N 1
ATOM 864 C CA . GLY A 1 115 ? -1.660 -6.267 -11.237 1.00 77.44 115 GLY A CA 1
ATOM 865 C C . GLY A 1 115 ? -2.481 -5.276 -10.409 1.00 77.44 115 GLY A C 1
ATOM 866 O O . GLY A 1 115 ? -2.469 -5.341 -9.181 1.00 77.44 115 GLY A O 1
ATOM 867 N N . SER A 1 116 ? -3.251 -4.398 -11.059 1.00 78.88 116 SER A N 1
ATOM 868 C CA . SER A 1 116 ? -4.108 -3.418 -10.374 1.00 78.88 116 SER A CA 1
ATOM 869 C C . SER A 1 116 ? -5.270 -4.073 -9.625 1.00 78.88 116 SER A C 1
ATOM 871 O O . SER A 1 116 ? -5.573 -3.668 -8.499 1.00 78.88 116 SER A O 1
ATOM 873 N N . PHE A 1 117 ? -5.866 -5.128 -10.190 1.00 85.38 117 PHE A N 1
ATOM 874 C CA . PHE A 1 117 ? -6.893 -5.919 -9.516 1.00 85.38 117 PHE A CA 1
ATOM 875 C C . PHE A 1 117 ? -6.338 -6.606 -8.262 1.00 85.38 117 PHE A C 1
ATOM 877 O O . PHE A 1 117 ? -6.916 -6.482 -7.180 1.00 85.38 117 PHE A O 1
ATOM 884 N N . MET A 1 118 ? -5.199 -7.293 -8.391 1.00 83.25 118 MET A N 1
ATOM 885 C CA . MET A 1 118 ? -4.557 -8.004 -7.285 1.00 83.25 118 MET A CA 1
ATOM 886 C C . MET A 1 118 ? -4.075 -7.051 -6.192 1.00 83.25 118 MET A C 1
ATOM 888 O O . MET A 1 118 ? -4.257 -7.353 -5.011 1.00 83.25 118 MET A O 1
ATOM 892 N N . ALA A 1 119 ? -3.522 -5.891 -6.556 1.00 79.50 119 ALA A N 1
ATOM 893 C CA . ALA A 1 119 ? -3.122 -4.867 -5.598 1.00 79.50 119 ALA A CA 1
ATOM 894 C C . ALA A 1 119 ? -4.331 -4.372 -4.786 1.00 79.50 119 ALA A C 1
ATOM 896 O O . ALA A 1 119 ? -4.331 -4.479 -3.559 1.00 79.50 119 ALA A O 1
ATOM 897 N N . ALA A 1 120 ? -5.399 -3.919 -5.449 1.00 82.81 120 ALA A N 1
ATOM 898 C CA . ALA A 1 12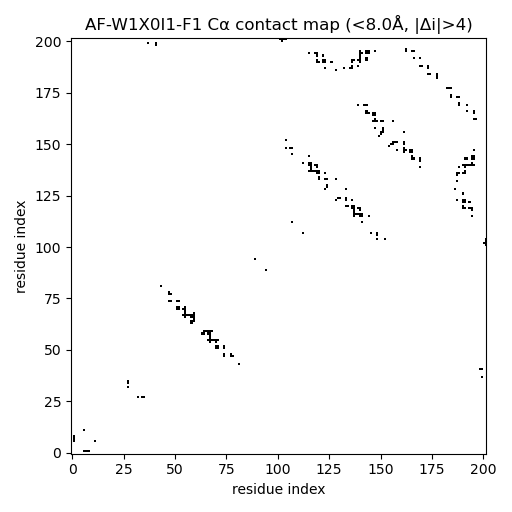0 ? -6.59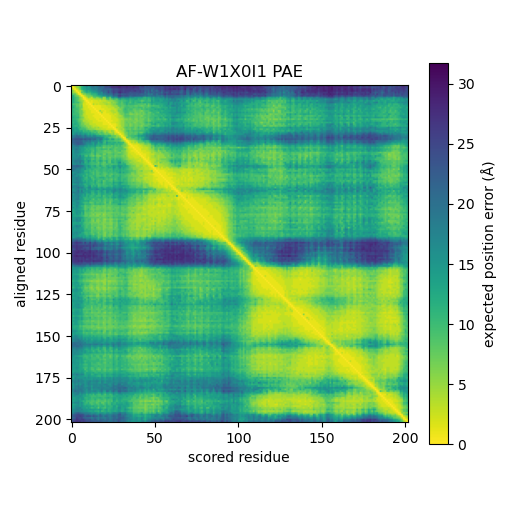1 -3.414 -4.765 1.00 82.81 120 ALA A CA 1
ATOM 899 C C . ALA A 1 120 ? -7.297 -4.494 -3.919 1.00 82.81 120 ALA A C 1
ATOM 901 O O . ALA A 1 120 ? -7.703 -4.224 -2.785 1.00 82.81 120 ALA A O 1
ATOM 902 N N . ALA A 1 121 ? -7.393 -5.732 -4.418 1.00 84.31 121 ALA A N 1
ATOM 903 C CA . ALA A 1 121 ? -7.966 -6.850 -3.670 1.00 84.31 121 ALA A CA 1
ATOM 904 C C . ALA A 1 121 ? -7.124 -7.206 -2.431 1.00 84.31 121 ALA A C 1
ATOM 906 O O . ALA A 1 121 ? -7.675 -7.416 -1.350 1.00 84.31 121 ALA A O 1
ATOM 907 N N . SER A 1 122 ? -5.794 -7.209 -2.546 1.00 80.81 122 SER A N 1
ATOM 908 C CA . SER A 1 122 ? -4.895 -7.468 -1.412 1.00 80.81 122 SER A CA 1
ATOM 909 C C . SER A 1 122 ? -5.001 -6.371 -0.347 1.00 80.81 122 SER A C 1
ATOM 911 O O . SER A 1 122 ? -5.055 -6.668 0.848 1.00 80.81 122 SER A O 1
ATOM 913 N N . PHE A 1 123 ? -5.137 -5.106 -0.761 1.00 76.44 123 PHE A N 1
ATOM 914 C CA . PHE A 1 123 ? -5.362 -3.982 0.154 1.00 76.44 123 PHE A CA 1
ATOM 915 C C . PHE A 1 123 ? -6.699 -4.038 0.878 1.00 76.44 123 PHE A C 1
ATOM 917 O O . PHE A 1 123 ? -6.789 -3.704 2.059 1.00 76.44 123 PHE A O 1
ATOM 924 N N . ALA A 1 124 ? -7.741 -4.496 0.199 1.00 81.19 124 ALA A N 1
ATOM 925 C CA . ALA A 1 124 ? -9.022 -4.733 0.837 1.00 81.19 124 ALA A CA 1
ATOM 926 C C . ALA A 1 124 ? -8.924 -5.793 1.946 1.00 81.19 124 ALA A C 1
ATOM 928 O O . ALA A 1 124 ? -9.517 -5.608 3.009 1.00 81.19 124 ALA A O 1
ATOM 929 N N . VAL A 1 125 ? -8.134 -6.857 1.751 1.00 80.62 125 VAL A N 1
ATOM 930 C CA . VAL A 1 125 ? -7.858 -7.838 2.817 1.00 80.62 125 VAL A CA 1
ATOM 931 C C . VAL A 1 125 ? -7.085 -7.192 3.971 1.00 80.62 125 VAL A C 1
ATOM 933 O O . VAL A 1 125 ? -7.441 -7.418 5.128 1.00 80.62 125 VAL A O 1
ATOM 936 N N . LEU A 1 126 ? -6.086 -6.349 3.675 1.00 74.31 126 LEU A N 1
ATOM 937 C CA . LEU A 1 126 ? -5.298 -5.631 4.686 1.00 74.31 126 LEU A CA 1
ATOM 938 C C . LEU A 1 126 ? -6.175 -4.734 5.575 1.00 74.31 126 LEU A C 1
ATOM 940 O O . LEU A 1 126 ? -6.010 -4.717 6.794 1.00 74.31 126 LEU A O 1
ATOM 944 N N . PHE A 1 127 ? -7.148 -4.033 4.990 1.00 73.31 127 PHE A N 1
ATOM 945 C CA . PHE A 1 127 ? -8.110 -3.219 5.741 1.00 73.31 127 PHE A CA 1
ATOM 946 C C . PHE A 1 127 ? -9.275 -4.015 6.335 1.00 73.31 127 PHE A C 1
ATOM 948 O O . PHE A 1 127 ? -10.241 -3.419 6.812 1.00 73.31 127 PHE A O 1
ATOM 955 N N . ASN A 1 128 ? -9.189 -5.349 6.338 1.00 75.12 128 ASN A N 1
ATOM 956 C CA . ASN A 1 128 ? -10.211 -6.240 6.879 1.00 75.12 128 ASN A CA 1
ATOM 957 C C . ASN A 1 128 ? -11.603 -5.986 6.256 1.00 75.12 128 ASN A C 1
ATOM 959 O O . ASN A 1 128 ? -12.630 -6.066 6.936 1.00 75.12 128 ASN A O 1
ATOM 963 N N . ALA A 1 129 ? -11.641 -5.656 4.959 1.00 77.06 129 ALA A N 1
ATOM 964 C CA . ALA A 1 129 ? -12.884 -5.491 4.221 1.00 77.06 129 ALA A CA 1
ATOM 965 C C . ALA A 1 129 ? -13.601 -6.850 4.072 1.00 77.06 129 ALA A C 1
ATOM 967 O O . ALA A 1 129 ? -12.948 -7.894 3.957 1.00 77.06 129 ALA A O 1
ATOM 968 N N . PRO A 1 130 ? -14.947 -6.884 4.047 1.00 78.00 130 PRO A N 1
ATOM 969 C CA . PRO A 1 130 ? -15.675 -8.140 3.927 1.00 78.00 130 PRO A CA 1
ATOM 970 C C . PRO A 1 130 ? -15.359 -8.816 2.590 1.00 78.00 130 PRO A C 1
ATOM 972 O O . PRO A 1 130 ? -15.389 -8.168 1.546 1.00 78.00 130 PRO A O 1
ATOM 975 N N . VAL A 1 131 ? -15.151 -10.136 2.597 1.00 78.25 131 VAL A N 1
ATOM 976 C CA . VAL A 1 131 ? -14.732 -10.894 1.400 1.00 78.25 131 VAL A CA 1
ATOM 977 C C . VAL A 1 131 ? -15.674 -10.749 0.200 1.00 78.25 131 VAL A C 1
ATOM 979 O O . VAL A 1 131 ? -15.245 -10.832 -0.945 1.00 78.25 131 VAL A O 1
ATOM 982 N N . ARG A 1 132 ? -16.957 -10.461 0.447 1.00 79.94 132 ARG A N 1
ATOM 983 C CA . ARG A 1 132 ? -17.956 -10.199 -0.600 1.00 79.94 132 ARG A CA 1
ATOM 984 C C . ARG A 1 132 ? -17.664 -8.916 -1.396 1.00 79.94 132 ARG A C 1
ATOM 986 O O . ARG A 1 132 ? -18.060 -8.824 -2.551 1.00 79.94 132 ARG A O 1
ATOM 993 N N . LEU A 1 133 ? -16.980 -7.940 -0.795 1.00 81.62 133 LEU A N 1
ATOM 994 C CA . LEU A 1 133 ? -16.640 -6.654 -1.414 1.00 81.62 133 LEU A CA 1
ATOM 995 C C . LEU A 1 133 ? -15.278 -6.657 -2.119 1.00 81.62 133 LEU A C 1
ATOM 997 O O . LEU A 1 133 ? -15.010 -5.730 -2.879 1.00 81.62 133 LEU A O 1
ATOM 1001 N N . LEU A 1 134 ? -14.454 -7.698 -1.935 1.00 83.25 134 LEU A N 1
ATOM 1002 C CA . LEU A 1 134 ? -13.130 -7.812 -2.562 1.00 83.25 134 LEU A CA 1
ATOM 1003 C C . LEU A 1 134 ? -13.193 -7.659 -4.081 1.00 83.25 134 LEU A C 1
ATOM 1005 O O . LEU A 1 134 ? -12.390 -6.936 -4.661 1.00 83.25 134 LEU A O 1
ATOM 1009 N N . LEU A 1 135 ? -14.179 -8.299 -4.715 1.00 84.62 135 LEU A N 1
ATOM 1010 C CA . LEU A 1 135 ? -14.323 -8.271 -6.168 1.00 84.62 135 LEU A CA 1
ATOM 1011 C C . LEU A 1 135 ? -14.679 -6.867 -6.676 1.00 84.62 135 LEU A C 1
ATOM 1013 O O . LEU A 1 135 ? -14.112 -6.403 -7.659 1.00 84.62 135 LEU A O 1
ATOM 1017 N N . SER A 1 136 ? -15.564 -6.162 -5.964 1.00 82.38 136 SER A N 1
ATOM 1018 C CA . SER A 1 136 ? -15.906 -4.775 -6.295 1.00 82.38 136 SER A CA 1
ATOM 1019 C C . SER A 1 136 ? -14.702 -3.853 -6.117 1.00 82.38 136 SER A C 1
ATOM 1021 O O . SER A 1 136 ? -14.449 -3.024 -6.982 1.00 82.38 136 SER A O 1
ATOM 1023 N N . ILE A 1 137 ? -13.943 -4.011 -5.030 1.00 84.31 137 ILE A N 1
ATOM 1024 C CA . ILE A 1 137 ? -12.749 -3.199 -4.762 1.00 84.31 137 ILE A CA 1
ATOM 1025 C C . ILE A 1 137 ? -11.667 -3.449 -5.822 1.00 84.31 137 ILE A C 1
ATOM 1027 O O . ILE A 1 137 ? -11.073 -2.499 -6.326 1.00 84.31 137 ILE A O 1
ATOM 1031 N N . GLY A 1 138 ? -11.462 -4.707 -6.225 1.00 84.44 138 GLY A N 1
ATOM 1032 C CA . GLY A 1 138 ? -10.543 -5.067 -7.305 1.00 84.44 138 GLY A CA 1
ATOM 1033 C C . GLY A 1 138 ? -10.909 -4.395 -8.631 1.00 84.44 138 GLY A C 1
ATOM 1034 O O . GLY A 1 138 ? -10.058 -3.767 -9.258 1.00 84.44 138 GLY A O 1
ATOM 1035 N N . ILE A 1 139 ? -12.189 -4.442 -9.024 1.00 86.75 139 ILE A N 1
ATOM 1036 C CA . ILE A 1 139 ? -12.691 -3.734 -10.217 1.00 86.75 139 ILE A CA 1
ATOM 1037 C C . ILE A 1 139 ? -12.491 -2.220 -10.070 1.00 86.75 139 ILE A C 1
ATOM 1039 O O . ILE A 1 139 ? -12.116 -1.547 -11.029 1.00 86.75 139 ILE A O 1
ATOM 1043 N N . GLY A 1 140 ? -12.688 -1.682 -8.863 1.00 85.44 140 GLY A N 1
ATOM 1044 C CA . GLY A 1 140 ? -12.414 -0.282 -8.564 1.00 85.44 140 GLY A CA 1
ATOM 1045 C C . GLY A 1 140 ? -10.950 0.105 -8.798 1.00 85.44 140 GLY A C 1
ATOM 1046 O O . GLY A 1 140 ? -10.686 1.125 -9.428 1.00 85.44 140 GLY A O 1
ATOM 1047 N N . GLY A 1 141 ? -10.004 -0.732 -8.367 1.00 84.94 141 GLY A N 1
ATOM 1048 C CA . GLY A 1 141 ? -8.572 -0.537 -8.612 1.00 84.94 141 GLY A CA 1
ATOM 1049 C C . GLY A 1 141 ? -8.204 -0.521 -10.098 1.00 84.94 141 GLY A C 1
ATOM 1050 O O . GLY A 1 141 ? -7.447 0.346 -10.533 1.00 84.94 141 GLY A O 1
ATOM 1051 N N . VAL A 1 142 ? -8.793 -1.418 -10.895 1.00 86.94 142 VAL A N 1
ATOM 1052 C CA . VAL A 1 142 ? -8.602 -1.433 -12.357 1.00 86.94 142 VAL A CA 1
ATOM 1053 C C . VAL A 1 142 ? -9.127 -0.140 -12.984 1.00 86.94 142 VAL A C 1
ATOM 1055 O O . VAL A 1 142 ? -8.456 0.469 -13.815 1.00 86.94 142 VAL A O 1
ATOM 1058 N N . LEU A 1 143 ? -10.307 0.315 -12.556 1.00 85.81 143 LEU A N 1
ATOM 1059 C CA . LEU A 1 143 ? -10.954 1.508 -13.101 1.00 85.81 143 LEU A CA 1
ATOM 1060 C C . LEU A 1 143 ? -10.185 2.795 -12.741 1.00 85.81 143 LEU A C 1
ATOM 1062 O O . LEU A 1 143 ? -10.003 3.657 -13.599 1.00 85.81 143 LEU A O 1
ATOM 1066 N N . CYS A 1 144 ? -9.639 2.880 -11.521 1.00 83.44 144 CYS A N 1
ATOM 1067 C CA . CYS A 1 144 ? -8.681 3.910 -11.101 1.00 83.44 144 CYS A CA 1
ATOM 1068 C C . CYS A 1 144 ? -7.480 3.998 -12.059 1.00 83.44 144 CYS A C 1
ATOM 1070 O O . CYS A 1 144 ? -7.164 5.070 -12.581 1.00 83.44 144 CYS A O 1
ATOM 1072 N N . VAL A 1 145 ? -6.796 2.868 -12.270 1.00 81.38 145 VAL A N 1
ATOM 1073 C CA . VAL A 1 145 ? -5.581 2.802 -13.094 1.00 81.38 145 VAL A CA 1
ATOM 1074 C C . VAL A 1 145 ? -5.900 3.102 -14.554 1.00 81.38 145 VAL A C 1
ATOM 1076 O O . VAL A 1 145 ? -5.130 3.807 -15.202 1.00 81.38 145 VAL A O 1
ATOM 1079 N N . PHE A 1 146 ? -7.056 2.655 -15.046 1.00 83.81 146 PHE A N 1
ATOM 1080 C CA . PHE A 1 146 ? -7.524 2.967 -16.390 1.00 83.81 146 PHE A CA 1
ATOM 1081 C C . PHE A 1 146 ? -7.720 4.470 -16.606 1.00 83.81 146 PHE A C 1
ATOM 1083 O O . PHE A 1 146 ? -7.157 5.016 -17.551 1.00 83.81 146 PHE A O 1
ATOM 1090 N N . ILE A 1 147 ? -8.447 5.155 -15.715 1.00 83.00 147 ILE A N 1
ATOM 1091 C CA . ILE A 1 147 ? -8.669 6.607 -15.826 1.00 83.00 147 ILE A CA 1
ATOM 1092 C C . ILE A 1 147 ? -7.337 7.358 -15.762 1.00 83.00 147 ILE A C 1
ATOM 1094 O O . ILE A 1 147 ? -7.101 8.271 -16.554 1.00 83.00 147 ILE A O 1
ATOM 1098 N N . ARG A 1 148 ? -6.445 6.954 -14.849 1.00 78.94 148 ARG A N 1
ATOM 1099 C CA . ARG A 1 148 ? -5.108 7.547 -14.739 1.00 78.94 148 ARG A CA 1
ATOM 1100 C C . ARG A 1 148 ? -4.308 7.367 -16.031 1.00 78.94 148 ARG A C 1
ATOM 1102 O O . ARG A 1 148 ? -3.699 8.331 -16.481 1.00 78.94 148 ARG A O 1
ATOM 1109 N N . ASN A 1 149 ? -4.310 6.164 -16.614 1.00 78.31 149 ASN A N 1
ATOM 1110 C CA . ASN A 1 149 ? -3.560 5.863 -17.835 1.00 78.31 149 ASN A CA 1
ATOM 1111 C C . ASN A 1 149 ? -4.130 6.629 -19.039 1.00 78.31 149 ASN A C 1
ATOM 1113 O O . ASN A 1 149 ? -3.373 7.220 -19.800 1.00 78.31 149 ASN A O 1
ATOM 1117 N N . LEU A 1 150 ? -5.459 6.715 -19.157 1.00 78.75 150 LEU A N 1
ATOM 1118 C CA . LEU A 1 150 ? -6.124 7.485 -20.209 1.00 78.75 150 LEU A CA 1
ATOM 1119 C C . LEU A 1 150 ? -5.734 8.973 -20.155 1.00 78.75 150 LEU A C 1
ATOM 1121 O O . LEU A 1 150 ? -5.350 9.552 -21.167 1.00 78.75 150 LEU A O 1
ATOM 1125 N N . LEU A 1 151 ? -5.765 9.590 -18.968 1.00 78.31 151 LEU A N 1
ATOM 1126 C CA . LEU A 1 151 ? -5.399 11.002 -18.798 1.00 78.31 151 LEU A CA 1
ATOM 1127 C C . LEU A 1 151 ? -3.899 11.269 -18.971 1.00 78.31 151 LEU A C 1
ATOM 1129 O O . LEU A 1 151 ? -3.518 12.322 -19.483 1.00 78.31 151 LEU A O 1
ATOM 1133 N N . ALA A 1 152 ? -3.047 10.344 -18.533 1.00 74.31 152 ALA A N 1
ATOM 1134 C CA . ALA A 1 152 ? -1.603 10.494 -18.666 1.00 74.31 152 ALA A CA 1
ATOM 1135 C C . ALA A 1 152 ? -1.139 10.318 -20.123 1.00 74.31 152 ALA A C 1
ATOM 1137 O O . ALA A 1 152 ? -0.277 11.066 -20.576 1.00 74.31 152 ALA A O 1
ATOM 1138 N N . VAL A 1 153 ? -1.722 9.364 -20.861 1.00 71.56 153 VAL A N 1
ATOM 1139 C CA . VAL A 1 153 ? -1.269 8.983 -22.210 1.00 71.56 153 VAL A CA 1
ATOM 1140 C C . VAL A 1 153 ? -1.976 9.759 -23.314 1.00 71.56 153 VAL A C 1
ATOM 1142 O O . VAL A 1 153 ? -1.304 10.267 -24.206 1.00 71.56 153 VAL A O 1
ATOM 1145 N N . GLU A 1 154 ? -3.306 9.880 -23.271 1.00 70.19 154 GLU A N 1
ATOM 1146 C CA . GLU A 1 154 ? -4.050 10.546 -24.352 1.00 70.19 154 GLU A CA 1
ATOM 1147 C C . GLU A 1 154 ? -4.082 12.068 -24.195 1.00 70.19 154 GLU A C 1
ATOM 1149 O O . GLU A 1 154 ? -4.021 12.792 -25.186 1.00 70.19 154 GLU A O 1
ATOM 1154 N N . PHE A 1 155 ? -4.140 12.568 -22.956 1.00 70.44 155 PHE A N 1
ATOM 1155 C CA . PHE A 1 155 ? -4.227 14.006 -22.673 1.00 70.44 155 PHE A CA 1
ATOM 1156 C C . PHE A 1 155 ? -2.888 14.642 -22.273 1.00 70.44 155 PHE A C 1
ATOM 1158 O O . PHE A 1 155 ? -2.832 15.858 -22.085 1.00 70.44 155 PHE A O 1
ATOM 1165 N N . GLY A 1 156 ? -1.816 13.850 -22.126 1.00 69.69 156 GLY A N 1
ATOM 1166 C CA . GLY A 1 156 ? -0.489 14.337 -21.725 1.00 69.69 156 GLY A CA 1
ATOM 1167 C C . GLY A 1 156 ? -0.484 15.065 -20.375 1.00 69.69 156 GLY A C 1
ATOM 1168 O O . GLY A 1 156 ? 0.342 15.949 -20.142 1.00 69.69 156 GLY A O 1
ATOM 1169 N N . PHE A 1 157 ? -1.450 14.758 -19.505 1.00 72.88 157 PHE A N 1
ATOM 1170 C CA . PHE A 1 157 ? -1.648 15.468 -18.248 1.00 72.88 157 PHE A CA 1
ATOM 1171 C C . PHE A 1 157 ? -0.572 15.079 -17.226 1.00 72.88 157 PHE A C 1
ATOM 1173 O O . PHE A 1 157 ? -0.054 13.962 -17.240 1.00 72.88 157 PHE A O 1
ATOM 1180 N N . SER A 1 158 ? -0.240 15.985 -16.302 1.00 80.25 158 SER A N 1
ATOM 1181 C CA . SER A 1 158 ? 0.753 15.685 -15.266 1.00 80.25 158 SER A CA 1
ATOM 1182 C C . SER A 1 158 ? 0.299 14.496 -14.408 1.00 80.25 158 SER A C 1
ATOM 1184 O O . SER A 1 158 ? -0.872 14.401 -14.038 1.00 80.25 158 SER A O 1
ATOM 1186 N N . ILE A 1 159 ? 1.220 13.592 -14.053 1.00 74.44 159 ILE A N 1
ATOM 1187 C CA . ILE A 1 159 ? 0.923 12.398 -13.235 1.00 74.44 159 ILE A CA 1
ATOM 1188 C C . ILE A 1 159 ? 0.168 12.751 -11.935 1.00 74.44 159 ILE A C 1
ATOM 1190 O O . ILE A 1 159 ? -0.827 12.082 -11.643 1.00 74.44 159 ILE A O 1
ATOM 1194 N N . PRO A 1 160 ? 0.547 13.804 -11.173 1.00 77.25 160 PRO A N 1
ATOM 1195 C CA . PRO A 1 160 ? -0.198 14.212 -9.979 1.00 77.25 160 PRO A CA 1
ATOM 1196 C C . PRO A 1 160 ? -1.619 14.698 -10.296 1.00 77.25 160 PRO A C 1
ATOM 1198 O O . PRO A 1 160 ? -2.545 14.496 -9.515 1.00 77.25 160 PRO A O 1
ATOM 1201 N N . GLY A 1 161 ? -1.805 15.336 -11.452 1.00 78.81 161 GLY A N 1
ATOM 1202 C CA . GLY A 1 161 ? -3.117 15.763 -11.916 1.00 78.81 161 GLY A CA 1
ATOM 1203 C C . GLY A 1 161 ? -3.991 14.583 -12.353 1.00 78.81 161 GLY A C 1
ATOM 1204 O O . GLY A 1 161 ? -5.171 14.527 -12.014 1.00 78.81 161 GLY A O 1
ATOM 1205 N N . ALA A 1 162 ? -3.415 13.605 -13.054 1.00 80.94 162 ALA A N 1
ATOM 1206 C CA . ALA A 1 162 ? -4.130 12.426 -13.535 1.00 80.94 162 ALA A CA 1
ATOM 1207 C C . ALA A 1 162 ? -4.576 11.521 -12.374 1.00 80.94 162 ALA A C 1
ATOM 1209 O O . ALA A 1 162 ? -5.691 10.998 -12.390 1.00 80.94 162 ALA A O 1
ATOM 1210 N N . THR A 1 163 ? -3.749 11.374 -11.331 1.00 82.56 163 THR A N 1
ATOM 1211 C CA . THR A 1 163 ? -4.130 10.652 -10.105 1.00 82.56 163 THR A CA 1
ATOM 1212 C C . THR A 1 163 ? -5.211 11.387 -9.320 1.00 82.56 163 THR A C 1
ATOM 1214 O O . THR A 1 163 ? -6.137 10.737 -8.833 1.00 82.56 163 THR A O 1
ATOM 1217 N N . PHE A 1 164 ? -5.151 12.721 -9.243 1.00 83.31 164 PHE A N 1
ATOM 1218 C CA . PHE A 1 164 ? -6.193 13.527 -8.608 1.00 83.31 164 PHE A CA 1
ATOM 1219 C C . PHE A 1 164 ? -7.549 13.346 -9.299 1.00 83.31 164 PHE A C 1
ATOM 1221 O O . PHE A 1 164 ? -8.546 13.044 -8.641 1.00 83.31 164 PHE A O 1
ATOM 1228 N N . VAL A 1 165 ? -7.585 13.459 -10.630 1.00 85.25 165 VAL A N 1
ATOM 1229 C CA . VAL A 1 165 ? -8.822 13.265 -11.399 1.00 85.25 165 VAL A CA 1
ATOM 1230 C C . VAL A 1 165 ? -9.305 11.816 -11.304 1.00 85.25 165 VAL A C 1
ATOM 1232 O O . VAL A 1 165 ? -10.494 11.590 -11.081 1.00 85.25 165 VAL A O 1
ATOM 1235 N N . GLY A 1 166 ? -8.399 10.835 -11.375 1.00 82.69 166 GLY A N 1
ATOM 1236 C CA . GLY A 1 166 ? -8.726 9.424 -11.163 1.00 82.69 166 GLY A CA 1
ATOM 1237 C C . GLY A 1 166 ? -9.396 9.176 -9.809 1.00 82.69 166 GLY A C 1
ATOM 1238 O O . GLY A 1 166 ? -10.458 8.556 -9.749 1.00 82.69 166 GLY A O 1
ATOM 1239 N N . ALA A 1 167 ? -8.842 9.727 -8.726 1.00 82.75 167 ALA A N 1
ATOM 1240 C CA . ALA A 1 167 ? -9.420 9.616 -7.387 1.00 82.75 167 ALA A CA 1
ATOM 1241 C C . ALA A 1 167 ? -10.775 10.336 -7.273 1.00 82.75 167 ALA A C 1
ATOM 1243 O O . ALA A 1 167 ? -11.702 9.813 -6.646 1.00 82.75 167 ALA A O 1
ATOM 1244 N N . ALA A 1 168 ? -10.918 11.508 -7.900 1.00 85.75 168 ALA A N 1
ATOM 1245 C CA . ALA A 1 168 ? -12.154 12.286 -7.888 1.00 85.75 168 ALA A CA 1
ATOM 1246 C C . ALA A 1 168 ? -13.298 11.549 -8.605 1.00 85.75 168 ALA A C 1
ATOM 1248 O O . ALA A 1 168 ? -14.374 11.368 -8.032 1.00 85.75 168 ALA A O 1
ATOM 1249 N N . VAL A 1 169 ? -13.050 11.054 -9.822 1.00 86.19 169 VAL A N 1
ATOM 1250 C CA . VAL A 1 169 ? -14.036 10.299 -10.611 1.00 86.19 169 VAL A CA 1
ATOM 1251 C C . VAL A 1 169 ? -14.464 9.037 -9.865 1.00 86.19 169 VAL A C 1
ATOM 1253 O O . VAL A 1 169 ? -15.656 8.753 -9.740 1.00 86.19 169 VAL A O 1
ATOM 1256 N N . MET A 1 170 ? -13.503 8.319 -9.289 1.00 84.81 170 MET A N 1
ATOM 1257 C CA . MET A 1 170 ? -13.768 7.107 -8.521 1.00 84.81 170 MET A CA 1
ATOM 1258 C C . MET A 1 170 ? -14.589 7.372 -7.265 1.00 84.81 170 MET A C 1
ATOM 1260 O O . MET A 1 170 ? -15.521 6.622 -6.974 1.00 84.81 170 MET A O 1
ATOM 1264 N N . SER A 1 171 ? -14.309 8.470 -6.563 1.00 83.12 171 SER A N 1
ATOM 1265 C CA . SER A 1 171 ? -15.095 8.889 -5.402 1.00 83.12 171 SER A CA 1
ATOM 1266 C C . SER A 1 171 ? -16.555 9.155 -5.784 1.00 83.12 171 SER A C 1
ATOM 1268 O O . SER A 1 171 ? -17.459 8.682 -5.099 1.00 83.12 171 SER A O 1
ATOM 1270 N N . VAL A 1 172 ? -16.806 9.825 -6.915 1.00 85.75 172 VAL A N 1
ATOM 1271 C CA . VAL A 1 172 ? -18.169 10.106 -7.403 1.00 85.75 172 VAL A CA 1
ATOM 1272 C C . VAL A 1 172 ? -18.906 8.825 -7.810 1.00 85.75 172 VAL A C 1
ATOM 1274 O O . VAL A 1 172 ? -20.059 8.628 -7.417 1.00 85.75 172 VAL A O 1
ATOM 1277 N N . ILE A 1 173 ? -18.250 7.925 -8.550 1.00 84.44 173 ILE A N 1
ATOM 1278 C CA . ILE A 1 173 ? -18.841 6.642 -8.964 1.00 84.44 173 ILE A CA 1
ATOM 1279 C C . ILE A 1 173 ? -19.231 5.819 -7.732 1.00 84.44 173 ILE A C 1
ATOM 1281 O O . ILE A 1 173 ? -20.357 5.320 -7.637 1.00 84.44 173 ILE A O 1
ATOM 1285 N N . TYR A 1 174 ? -18.329 5.715 -6.754 1.00 79.69 174 TYR A N 1
ATOM 1286 C CA . TYR A 1 174 ? -18.555 4.887 -5.576 1.00 79.69 174 TYR A CA 1
ATOM 1287 C C . TYR A 1 174 ? -19.527 5.479 -4.563 1.00 79.69 174 TYR A C 1
ATOM 1289 O O . TYR A 1 174 ? -20.115 4.706 -3.814 1.00 79.69 174 TYR A O 1
ATOM 1297 N N . VAL A 1 175 ? -19.795 6.787 -4.581 1.00 78.44 175 VAL A N 1
ATOM 1298 C CA . VAL A 1 175 ? -20.929 7.368 -3.838 1.00 78.44 175 VAL A CA 1
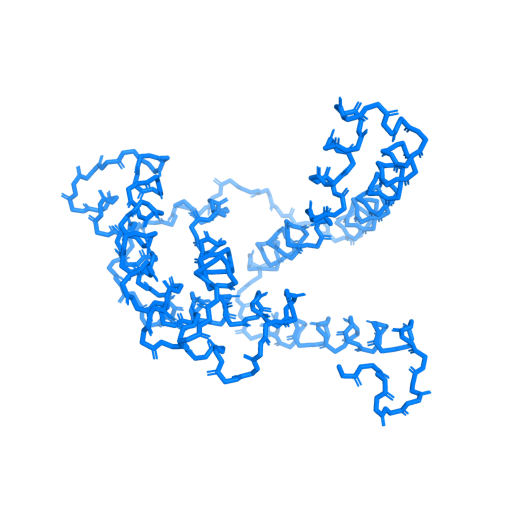ATOM 1299 C C . VAL A 1 175 ? -22.265 6.827 -4.356 1.00 78.44 175 VAL A C 1
ATOM 1301 O O . VAL A 1 175 ? -23.18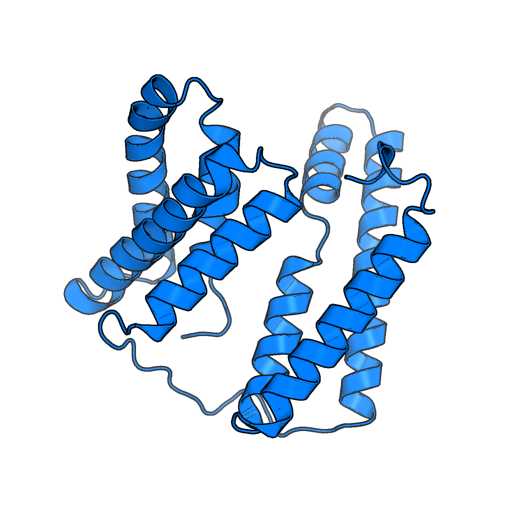1 6.599 -3.570 1.00 78.44 175 VAL A O 1
ATOM 1304 N N . LYS A 1 176 ? -22.384 6.567 -5.663 1.00 77.75 176 LYS A N 1
ATOM 1305 C CA . LYS A 1 176 ? -23.608 6.003 -6.247 1.00 77.75 176 LYS A CA 1
ATOM 1306 C C . LYS A 1 176 ? -23.660 4.483 -6.088 1.00 77.75 176 LYS A C 1
ATOM 1308 O O . LYS A 1 176 ? -24.688 3.943 -5.688 1.00 77.75 176 LYS A O 1
ATOM 1313 N N . VAL A 1 177 ? -22.544 3.792 -6.321 1.00 75.56 177 VAL A N 1
ATOM 1314 C CA . VAL A 1 177 ? -22.449 2.324 -6.201 1.00 75.56 177 VAL A CA 1
ATOM 1315 C C . VAL A 1 177 ? -22.556 1.844 -4.745 1.00 75.56 177 VAL A C 1
ATOM 1317 O O . VAL A 1 177 ? -23.122 0.778 -4.494 1.00 75.56 177 VAL A O 1
ATOM 1320 N N . SER A 1 178 ? -22.098 2.625 -3.761 1.00 67.56 178 SER A N 1
ATOM 1321 C CA . SER A 1 178 ? -22.198 2.254 -2.341 1.00 67.56 178 SER A CA 1
ATOM 1322 C C . SER A 1 178 ? -23.641 2.135 -1.849 1.00 67.56 178 SER A C 1
ATOM 1324 O O . SER A 1 178 ? -23.930 1.276 -1.013 1.00 67.56 178 SER A O 1
ATOM 1326 N N . THR A 1 179 ? -24.567 2.916 -2.419 1.00 67.62 179 THR A N 1
ATOM 1327 C CA . THR A 1 179 ? -26.002 2.804 -2.109 1.00 67.62 179 THR A CA 1
ATOM 1328 C C . THR A 1 179 ? -26.584 1.463 -2.555 1.00 67.62 179 THR A C 1
ATOM 1330 O O . THR A 1 179 ? -27.433 0.898 -1.865 1.00 67.62 179 THR A O 1
ATOM 1333 N N . TRP A 1 180 ? -26.078 0.903 -3.658 1.00 72.00 180 TRP A N 1
ATOM 1334 C CA . TRP A 1 180 ? -26.498 -0.403 -4.158 1.00 72.00 180 TRP A CA 1
ATOM 1335 C C . TRP A 1 180 ? -25.904 -1.552 -3.336 1.00 72.00 180 TRP A C 1
ATOM 1337 O O . TRP A 1 180 ? -26.587 -2.534 -3.047 1.00 72.00 180 TRP A O 1
ATOM 1347 N N . LEU A 1 181 ? -24.655 -1.397 -2.890 1.00 68.19 181 LEU A N 1
ATOM 1348 C CA . LEU A 1 181 ? -23.947 -2.397 -2.086 1.00 68.19 181 LEU A CA 1
ATOM 1349 C C . LEU A 1 181 ? -24.291 -2.349 -0.583 1.00 68.19 181 LEU A C 1
ATOM 1351 O O . LEU A 1 181 ? -23.908 -3.267 0.139 1.00 68.19 181 LEU A O 1
ATOM 1355 N N . ARG A 1 182 ? -25.048 -1.338 -0.120 1.00 66.94 182 ARG A N 1
ATOM 1356 C CA . ARG A 1 182 ? -25.441 -1.116 1.291 1.00 66.94 182 ARG A CA 1
ATOM 1357 C C . ARG A 1 182 ? -24.251 -1.089 2.265 1.00 66.94 182 ARG A C 1
ATOM 1359 O O . ARG A 1 182 ? -24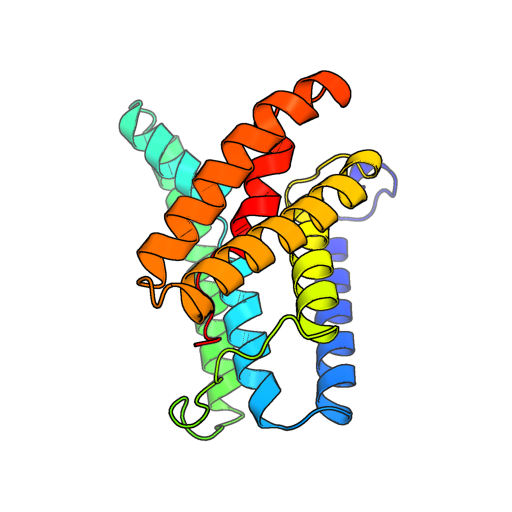.362 -1.548 3.401 1.00 66.94 182 ARG A O 1
ATOM 1366 N N . THR A 1 183 ? -23.124 -0.525 1.836 1.00 69.94 183 THR A N 1
ATOM 1367 C CA . THR A 1 183 ? -21.890 -0.434 2.637 1.00 69.94 183 THR A CA 1
ATOM 1368 C C . THR A 1 183 ? -21.353 0.995 2.626 1.00 69.94 183 THR A C 1
ATOM 1370 O O . THR A 1 183 ? -21.601 1.741 1.684 1.00 69.94 183 THR A O 1
ATOM 1373 N N . SER A 1 184 ? -20.589 1.388 3.651 1.00 69.56 184 SER A N 1
ATOM 1374 C CA . SER A 1 184 ? -19.942 2.707 3.690 1.00 69.56 184 SER A CA 1
ATOM 1375 C C . SER A 1 184 ? -18.967 2.879 2.520 1.00 69.56 184 SER A C 1
ATOM 1377 O O . SER A 1 184 ? -18.054 2.065 2.351 1.00 69.56 184 SER A O 1
ATOM 1379 N N . SER A 1 185 ? -19.142 3.949 1.733 1.00 69.38 185 SER A N 1
ATOM 1380 C CA . SER A 1 185 ? -18.317 4.272 0.557 1.00 69.38 185 SER A CA 1
ATOM 1381 C C . SER A 1 185 ? -16.820 4.302 0.887 1.00 69.38 185 SER A C 1
ATOM 1383 O O . SER A 1 185 ? -15.996 3.878 0.080 1.00 69.38 185 SER A O 1
ATOM 1385 N N . THR A 1 186 ? -16.461 4.730 2.101 1.00 72.25 186 THR A N 1
ATOM 1386 C CA . THR A 1 186 ? -15.072 4.844 2.567 1.00 72.25 186 THR A CA 1
ATOM 1387 C C . THR A 1 186 ? -14.343 3.498 2.590 1.00 72.25 186 THR A C 1
ATOM 1389 O O . THR A 1 186 ? -13.162 3.441 2.262 1.00 72.25 186 THR A O 1
ATOM 1392 N N . ILE A 1 187 ? -15.044 2.400 2.901 1.00 75.25 187 ILE A N 1
ATOM 1393 C CA . ILE A 1 187 ? -14.457 1.047 2.968 1.00 75.25 187 ILE A CA 1
ATOM 1394 C C . ILE A 1 187 ? -14.019 0.566 1.577 1.00 75.25 187 ILE A C 1
ATOM 1396 O O . ILE A 1 187 ? -13.108 -0.248 1.460 1.00 75.25 187 ILE A O 1
ATOM 1400 N N . ILE A 1 188 ? -14.654 1.079 0.522 1.00 77.88 188 ILE A N 1
ATOM 1401 C CA . ILE A 1 188 ? -14.391 0.673 -0.859 1.00 77.88 188 ILE A CA 1
ATOM 1402 C C . ILE A 1 188 ? -13.396 1.626 -1.528 1.00 77.88 188 ILE A C 1
ATOM 1404 O O . ILE A 1 188 ? -12.473 1.183 -2.212 1.00 77.88 188 ILE A O 1
ATOM 1408 N N . ILE A 1 189 ? -13.557 2.933 -1.302 1.00 80.44 189 ILE A N 1
ATOM 1409 C CA . ILE A 1 189 ? -12.744 3.972 -1.945 1.00 80.44 189 ILE A CA 1
ATOM 1410 C C . ILE A 1 189 ? -11.289 3.905 -1.477 1.00 80.44 189 ILE A C 1
ATOM 1412 O O . ILE A 1 189 ? -10.397 3.954 -2.316 1.00 80.44 189 ILE A O 1
ATOM 1416 N N . VAL A 1 190 ? -11.036 3.744 -0.173 1.00 81.94 190 VAL A N 1
ATOM 1417 C CA . VAL A 1 190 ? -9.671 3.763 0.384 1.00 81.94 190 VAL A CA 1
ATOM 1418 C C . VAL A 1 190 ? -8.767 2.684 -0.239 1.00 81.94 190 VAL A C 1
ATOM 1420 O O . VAL A 1 190 ? -7.753 3.056 -0.826 1.00 81.94 190 VAL A O 1
ATOM 1423 N N . PRO A 1 191 ? -9.105 1.378 -0.207 1.00 77.94 191 PRO A N 1
ATOM 1424 C CA . PRO A 1 191 ? -8.277 0.353 -0.848 1.00 77.94 191 PRO A CA 1
ATOM 1425 C C . PRO A 1 191 ? -8.208 0.478 -2.376 1.00 77.94 191 PRO A C 1
ATOM 1427 O O . PRO A 1 191 ? -7.169 0.179 -2.957 1.00 77.94 191 PRO A O 1
ATOM 1430 N N . SER A 1 192 ? -9.271 0.954 -3.034 1.00 79.75 192 SER A N 1
ATOM 1431 C CA . SER A 1 192 ? -9.271 1.154 -4.495 1.00 79.75 192 SER A CA 1
ATOM 1432 C C . SER A 1 192 ? -8.357 2.309 -4.922 1.00 79.75 192 SER A C 1
ATOM 1434 O O . SER A 1 192 ? -7.703 2.237 -5.961 1.00 79.75 192 SER A O 1
ATOM 1436 N N . ALA A 1 193 ? -8.291 3.376 -4.122 1.00 77.56 193 ALA A N 1
ATOM 1437 C CA . ALA A 1 193 ? -7.476 4.555 -4.397 1.00 77.56 193 ALA A CA 1
ATOM 1438 C C . ALA A 1 193 ? -5.976 4.309 -4.171 1.00 77.56 193 ALA A C 1
ATOM 1440 O O . ALA A 1 193 ? -5.159 5.018 -4.749 1.00 77.56 193 ALA A O 1
ATOM 1441 N N . ILE A 1 194 ? -5.587 3.284 -3.402 1.00 75.81 194 ILE A N 1
ATOM 1442 C CA . ILE A 1 194 ? -4.168 2.927 -3.223 1.00 75.81 194 ILE A CA 1
ATOM 1443 C C . ILE A 1 194 ? -3.518 2.524 -4.549 1.00 75.81 194 ILE A C 1
ATOM 1445 O O . ILE A 1 194 ? -2.346 2.821 -4.760 1.00 75.81 194 ILE A O 1
ATOM 1449 N N . ALA A 1 195 ? -4.280 1.954 -5.487 1.00 70.75 195 ALA A N 1
ATOM 1450 C CA . ALA A 1 195 ? -3.785 1.660 -6.833 1.00 70.75 195 ALA A CA 1
ATOM 1451 C C . ALA A 1 195 ? -3.345 2.923 -7.611 1.00 70.75 195 ALA A C 1
ATOM 1453 O O . ALA A 1 195 ? -2.607 2.821 -8.590 1.00 70.75 195 ALA A O 1
ATOM 1454 N N . LEU A 1 196 ? -3.776 4.118 -7.179 1.00 71.69 196 LEU A N 1
ATOM 1455 C CA . LEU A 1 196 ? -3.352 5.398 -7.749 1.00 71.69 196 LEU A CA 1
ATOM 1456 C C . LEU A 1 196 ? -2.064 5.938 -7.128 1.00 71.69 196 LEU A C 1
ATOM 1458 O O . LEU A 1 196 ? -1.495 6.860 -7.717 1.00 71.69 196 LEU A O 1
ATOM 1462 N N . MET A 1 197 ? -1.606 5.407 -5.983 1.00 68.50 197 MET A N 1
ATOM 1463 C CA . MET A 1 197 ? -0.365 5.876 -5.368 1.00 68.50 197 MET A CA 1
ATOM 1464 C C . MET A 1 197 ? 0.771 5.741 -6.387 1.00 68.50 197 MET A C 1
ATOM 1466 O O . MET A 1 197 ? 0.928 4.672 -6.987 1.00 68.50 197 MET A O 1
ATOM 1470 N N . PRO A 1 198 ? 1.526 6.823 -6.640 1.00 55.59 198 PRO A N 1
ATOM 1471 C CA . PRO A 1 198 ? 2.629 6.781 -7.579 1.00 55.59 198 PRO A CA 1
ATOM 1472 C C . PRO A 1 198 ? 3.678 5.811 -7.035 1.00 55.59 198 PRO A C 1
ATOM 1474 O O . PRO A 1 198 ? 4.332 6.077 -6.030 1.00 55.59 198 PRO A O 1
ATOM 1477 N N . GLY A 1 199 ? 3.781 4.652 -7.678 1.00 53.28 199 GLY A N 1
ATOM 1478 C CA . GLY A 1 199 ? 4.917 3.762 -7.518 1.00 53.28 199 GLY A CA 1
ATOM 1479 C C . GLY A 1 199 ? 6.045 4.186 -8.452 1.00 53.28 199 GLY A C 1
ATOM 1480 O O . GLY A 1 199 ? 5.852 4.978 -9.365 1.00 53.28 199 GLY A O 1
ATOM 1481 N N . ILE A 1 200 ? 7.202 3.575 -8.252 1.00 43.25 200 ILE A N 1
ATOM 1482 C CA . ILE A 1 200 ? 8.409 3.581 -9.100 1.00 43.25 200 ILE A CA 1
ATOM 1483 C C . ILE A 1 200 ? 8.199 3.161 -10.573 1.00 43.25 200 ILE A C 1
ATOM 1485 O O . ILE A 1 200 ? 9.170 3.022 -11.309 1.00 43.25 200 ILE A O 1
ATOM 1489 N N . LEU A 1 201 ? 6.956 2.934 -11.005 1.00 40.91 201 LEU A N 1
ATOM 1490 C CA . LEU A 1 201 ? 6.611 2.732 -12.407 1.00 40.91 201 LEU A CA 1
ATOM 1491 C C . LEU A 1 201 ? 6.317 4.111 -13.019 1.00 40.91 201 LEU A C 1
ATOM 1493 O O . LEU A 1 201 ? 5.199 4.613 -12.864 1.00 40.91 201 LEU A O 1
ATOM 1497 N N . TYR A 1 202 ? 7.336 4.719 -13.632 1.00 35.69 202 TYR A N 1
ATOM 1498 C CA . TYR A 1 202 ? 7.231 5.952 -14.424 1.00 35.69 202 TYR A CA 1
ATOM 1499 C C . TYR A 1 202 ? 7.112 5.621 -15.900 1.00 35.69 202 TYR A C 1
ATOM 1501 O O . TYR A 1 202 ? 8.116 5.084 -16.418 1.00 35.69 202 TYR A O 1
#

pLDDT: mean 72.82, std 12.35, range [35.69, 89.75]

Radius of gyration: 18.92 Å; Cα contacts (8 Å, |Δi|>4): 158; chains: 1; bounding box: 51×38×50 Å

Nearest PDB structures (foldseek):
  6zo7-assembly1_B  TM=2.821E-01  e=5.569E+00  Escherichia coli K-12

Mean predicted aligned error: 11.13 Å